Protein 6VW4 (pdb70)

Organism: Catenulispora acidiphila (strain DSM 44928 / JCM 14897 / NBRC 102108 / NRRL B-24433 / ID139908) (NCBI:txid479433)

InterPro domains:
  IPR032710 NTF2-like domain superfamily [SSF54427] (2-146)
  IPR037401 SnoaL-like domain [PF13577] (8-131)

Structure (mmCIF, N/CA/C/O backbone):
data_6VW4
#
_entry.id   6VW4
#
_cell.length_a   161.240
_cell.length_b   161.240
_cell.length_c   161.240
_cell.angle_alpha   90.000
_cell.angle_beta   90.000
_cell.angle_gamma   90.000
#
_symmetry.space_group_name_H-M   'I 2 3'
#
loop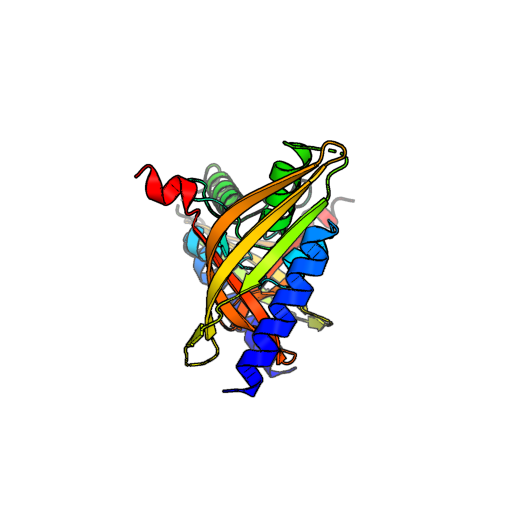_
_entity.id
_entity.type
_entity.pdbx_description
1 polymer 'Aromatic-ring-hydroxylating dioxygenase beta subunit'
2 non-polymer '[(3S)-9-hydroxy-1-methyl-10-oxo-4,10-dihydro-3H-benzo[g]isochromen-3-yl]acetic acid'
3 water water
#
loop_
_atom_site.group_PDB
_atom_site.id
_atom_site.type_symbol
_atom_site.label_atom_id
_atom_site.label_alt_id
_atom_site.label_comp_id
_atom_site.label_asym_id
_atom_site.label_entity_id
_atom_site.label_seq_id
_atom_site.pdbx_PDB_ins_code
_atom_site.Cartn_x
_atom_site.Cartn_y
_atom_site.Cartn_z
_atom_site.occupancy
_atom_site.B_iso_or_equiv
_atom_site.auth_seq_id
_atom_site.auth_comp_id
_atom_site.auth_asym_id
_atom_site.auth_atom_id
_atom_site.pdbx_PDB_model_num
ATOM 1 N N . GLN A 1 7 ? -11.346 12.324 -20.803 1.00 51.44 7 GLN A N 1
ATOM 2 C CA . GLN A 1 7 ? -11.906 13.012 -21.989 1.00 61.63 7 GLN A CA 1
ATOM 3 C C . GLN A 1 7 ? -13.101 13.938 -21.656 1.00 49.58 7 GLN A C 1
ATOM 4 O O . GLN A 1 7 ? -13.297 14.988 -22.271 1.00 43.10 7 GLN A O 1
ATOM 17 N N . ALA A 1 8 ? -13.872 13.558 -20.645 1.00 37.85 8 ALA A N 1
ATOM 18 C CA . ALA A 1 8 ? -14.885 14.452 -20.119 1.00 40.92 8 ALA A CA 1
ATOM 19 C C . ALA A 1 8 ? -14.291 15.760 -19.631 1.00 45.87 8 ALA A C 1
ATOM 20 O O . ALA A 1 8 ? -14.917 16.821 -19.763 1.00 40.17 8 ALA A O 1
ATOM 27 N N . ALA A 1 9 ? -13.122 15.705 -18.991 1.00 38.07 9 ALA A N 1
ATOM 28 C CA . ALA A 1 9 ? -12.600 16.925 -18.386 1.00 42.39 9 ALA A CA 1
ATOM 29 C C . ALA A 1 9 ? -12.101 17.874 -19.461 1.00 34.25 9 ALA A C 1
ATOM 30 O O . ALA A 1 9 ? -12.227 19.094 -19.328 1.00 32.28 9 ALA A O 1
ATOM 37 N N . LEU A 1 10 ? -11.532 17.326 -20.537 1.00 29.34 10 LEU A N 1
ATOM 38 C CA . LEU A 1 10 ? -11.142 18.160 -21.663 1.00 41.00 10 LEU A CA 1
ATOM 39 C C . LEU A 1 10 ? -12.359 18.800 -22.326 1.00 32.37 10 LEU A C 1
ATOM 40 O O . LEU A 1 10 ? -12.280 19.927 -22.820 1.00 33.26 10 LEU A O 1
ATOM 56 N N . TYR A 1 11 ? -13.486 18.093 -22.355 1.00 30.82 11 TYR A N 1
ATOM 57 C CA . TYR A 1 11 ? -14.682 18.631 -22.999 1.00 32.77 11 TYR A CA 1
ATOM 58 C C . TYR A 1 11 ? -15.131 19.905 -22.291 1.00 30.56 11 TYR A C 1
ATOM 59 O O . TYR A 1 11 ? -15.327 20.956 -22.917 1.00 30.39 11 TYR A O 1
ATOM 77 N N . ALA A 1 12 ? -15.223 19.848 -20.970 1.00 28.68 12 ALA A N 1
ATOM 78 C CA . ALA A 1 12 ? -15.527 21.047 -20.185 1.00 33.42 12 ALA A CA 1
ATOM 79 C C . ALA A 1 12 ? -14.451 22.127 -20.324 1.00 32.50 12 ALA A C 1
ATOM 80 O O . ALA A 1 12 ? -14.760 23.330 -20.341 1.00 30.93 12 ALA A O 1
ATOM 87 N N . GLU A 1 13 ? -13.184 21.731 -20.373 1.00 30.56 13 GLU A N 1
ATOM 88 C CA . GLU A 1 13 ? -12.122 22.722 -20.531 1.00 30.21 13 GLU A CA 1
ATOM 89 C C . GLU A 1 13 ? -12.235 23.457 -21.872 1.00 27.35 13 GLU A C 1
ATOM 90 O O . GLU A 1 13 ? -12.008 24.669 -21.942 1.00 26.75 13 GLU A O 1
ATOM 102 N N . VAL A 1 14 ? -12.578 22.746 -22.956 1.00 30.06 14 VAL A N 1
ATOM 103 C CA . VAL A 1 14 ? -12.760 23.428 -24.249 1.00 32.48 14 VAL A CA 1
ATOM 104 C C . VAL A 1 14 ? -13.936 24.412 -24.187 1.00 31.93 14 VAL A C 1
ATOM 105 O O . VAL A 1 14 ? -13.832 25.563 -24.647 1.00 28.55 14 VAL A O 1
ATOM 118 N N . GLN A 1 15 ? -15.054 23.993 -23.589 1.00 26.13 15 GLN A N 1
ATOM 119 C CA . GLN A 1 15 ? -16.196 24.898 -23.467 1.00 29.75 15 GLN A CA 1
ATOM 120 C C . GLN A 1 15 ? -15.833 26.144 -22.663 1.00 29.45 15 GLN A C 1
ATOM 121 O O . GLN A 1 15 ? -16.227 27.261 -23.025 1.00 28.04 15 GLN A O 1
ATOM 135 N N . GLN A 1 16 ? -15.075 25.969 -21.565 1.00 29.90 16 GLN A N 1
ATOM 136 C CA . GLN A 1 16 ? -14.676 27.107 -20.741 1.00 27.19 16 GLN A CA 1
ATOM 137 C C . GLN A 1 16 ? -13.795 28.059 -21.532 1.00 30.94 16 GLN A C 1
ATOM 138 O O . GLN A 1 16 ? -13.942 29.292 -21.440 1.00 27.21 16 GLN A O 1
ATOM 152 N N . HIS A 1 17 ? -12.834 27.497 -22.266 1.00 26.72 17 HIS A N 1
ATOM 153 C CA . HIS A 1 17 ? -11.930 28.295 -23.086 1.00 28.52 17 HIS A CA 1
ATOM 154 C C . HIS A 1 17 ? -12.706 29.016 -24.181 1.00 28.97 17 HIS A C 1
ATOM 155 O O . HIS A 1 17 ? -12.509 30.205 -24.414 1.00 30.30 17 HIS A O 1
ATOM 169 N N . GLN A 1 18 ? -13.616 28.317 -24.867 1.00 24.58 18 GLN A N 1
ATOM 170 C CA . GLN A 1 18 ? -14.379 29.010 -25.914 1.00 30.49 18 GLN A CA 1
ATOM 171 C C . GLN A 1 18 ? -15.231 30.125 -25.331 1.00 28.23 18 GLN A C 1
ATOM 172 O O . GLN A 1 18 ? -15.313 31.216 -25.904 1.00 27.14 18 GLN A O 1
ATOM 186 N N . ALA A 1 19 ? -15.825 29.888 -24.157 1.00 28.51 19 ALA A N 1
ATOM 187 C CA . ALA A 1 19 ? -16.649 30.907 -23.523 1.00 28.06 19 ALA A CA 1
ATOM 188 C C . ALA A 1 19 ? -15.839 32.157 -23.215 1.00 32.49 19 ALA A C 1
ATOM 189 O O . ALA A 1 19 ? -16.248 33.278 -23.551 1.00 35.26 19 ALA A O 1
ATOM 196 N N . ARG A 1 20 ? -14.659 31.985 -22.599 1.00 32.06 20 ARG A N 1
ATOM 197 C CA . ARG A 1 20 ? -13.818 33.147 -22.278 1.00 34.95 20 ARG A CA 1
ATOM 198 C C . ARG A 1 20 ? -13.386 33.883 -23.547 1.00 33.49 20 ARG A C 1
ATOM 199 O O . ARG A 1 20 ? -13.495 35.107 -23.623 1.00 39.73 20 ARG A O 1
ATOM 220 N N . GLN A 1 21 ? -12.899 33.153 -24.554 1.00 30.42 21 GLN A N 1
ATOM 221 C CA . GLN A 1 21 ? -12.605 33.754 -25.846 1.00 33.95 21 GLN A CA 1
ATOM 222 C C . GLN A 1 21 ? -13.727 34.671 -26.308 1.00 38.50 21 GLN A C 1
ATOM 223 O O . GLN A 1 21 ? -13.492 35.815 -26.702 1.00 33.19 21 GLN A O 1
ATOM 237 N N . MET A 1 22 ? -14.957 34.135 -26.368 1.00 33.00 22 MET A N 1
ATOM 238 C CA . MET A 1 22 ? -16.043 34.901 -26.969 1.00 35.46 22 MET A CA 1
ATOM 239 C C . MET A 1 22 ? -16.526 36.023 -26.064 1.00 34.01 22 MET A C 1
ATOM 240 O O . MET A 1 22 ? -17.045 37.023 -26.564 1.00 40.31 22 MET A O 1
ATOM 254 N N . HIS A 1 23 ? -16.389 35.883 -24.744 1.00 33.63 23 HIS A N 1
ATOM 255 C CA . HIS A 1 23 ? -16.722 37.016 -23.876 1.00 41.74 23 HIS A CA 1
ATOM 256 C C . HIS A 1 23 ? -15.838 38.214 -24.212 1.00 37.86 23 HIS A C 1
ATOM 257 O O . HIS A 1 23 ? -16.312 39.355 -24.297 1.00 40.28 23 HIS A O 1
ATOM 271 N N . ALA A 1 24 ? -14.565 37.953 -24.476 1.00 33.84 24 ALA A N 1
ATOM 272 C CA . ALA A 1 24 ? -13.638 39.014 -24.826 1.00 47.81 24 ALA A CA 1
ATOM 273 C C . ALA A 1 24 ? -13.952 39.573 -26.210 1.00 43.88 24 ALA A C 1
ATOM 274 O O . ALA A 1 24 ? -13.991 40.789 -26.396 1.00 44.14 24 ALA A O 1
ATOM 281 N N . LEU A 1 25 ? -14.192 38.706 -27.194 1.00 43.08 25 LEU A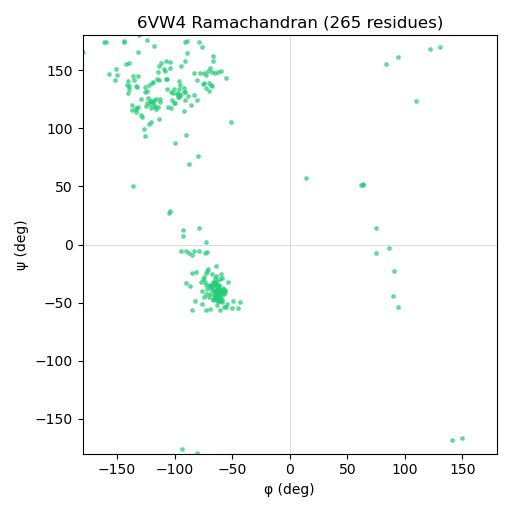 N 1
ATOM 282 C CA . LEU A 1 25 ? -14.508 39.189 -28.537 1.00 41.57 25 LEU A CA 1
ATOM 283 C C . LEU A 1 25 ? -15.755 40.078 -28.526 1.00 45.61 25 LEU A C 1
ATOM 284 O O . LEU A 1 25 ? -15.749 41.200 -29.065 1.00 37.86 25 LEU A O 1
ATOM 300 N N . ASP A 1 26 ? -16.836 39.594 -27.897 1.00 39.95 26 ASP A N 1
ATOM 301 C CA . ASP A 1 26 ? -18.118 40.288 -27.975 1.00 34.22 26 ASP A CA 1
ATOM 302 C C . ASP A 1 26 ? -18.109 41.594 -27.190 1.00 42.72 26 ASP A C 1
ATOM 303 O O . ASP A 1 26 ? -18.952 42.452 -27.449 1.00 42.85 26 ASP A O 1
ATOM 312 N N . GLU A 1 27 ? -17.202 41.759 -26.224 1.00 43.92 27 GLU A N 1
ATOM 313 C CA . GLU A 1 27 ? -17.049 43.039 -25.549 1.00 56.28 27 GLU A CA 1
ATOM 314 C C . GLU A 1 27 ? -15.990 43.916 -26.212 1.00 47.92 27 GLU A C 1
ATOM 315 O O . GLU A 1 27 ? -15.617 44.939 -25.652 1.00 53.62 27 GLU A O 1
ATOM 327 N N . GLY A 1 28 ? -15.536 43.556 -27.406 1.00 43.05 28 GLY A N 1
ATOM 328 C CA . GLY A 1 28 ? -14.590 44.356 -28.155 1.00 48.81 28 GLY A CA 1
ATOM 329 C C . GLY A 1 28 ? -13.154 44.324 -27.677 1.00 52.52 28 GLY A C 1
ATOM 330 O O . GLY A 1 28 ? -12.363 45.175 -28.090 1.00 53.27 28 GLY A O 1
ATOM 334 N N . LYS A 1 29 ? -12.794 43.374 -26.821 1.00 53.04 29 LYS A N 1
ATOM 335 C CA . LYS A 1 29 ? -11.432 43.230 -26.328 1.00 47.54 29 LYS A CA 1
ATOM 336 C C . LYS A 1 29 ? -10.650 42.347 -27.301 1.00 50.08 29 LYS A C 1
ATOM 337 O O . LYS A 1 29 ? -10.283 41.202 -27.018 1.00 46.38 29 LYS A O 1
ATOM 356 N N . PHE A 1 30 ? -10.403 42.915 -28.483 1.00 47.13 30 PHE A N 1
ATOM 357 C CA . PHE A 1 30 ? -9.827 42.134 -29.570 1.00 47.89 30 PHE A CA 1
ATOM 358 C C . PHE A 1 30 ? -8.420 41.620 -29.259 1.00 54.44 30 PHE A C 1
ATOM 359 O O . PHE A 1 30 ? -7.998 40.595 -29.822 1.00 47.33 30 PHE A O 1
ATOM 376 N N . GLU A 1 31 ? -7.664 42.309 -28.401 1.00 53.18 31 GLU A N 1
ATOM 377 C CA . GLU A 1 31 ? -6.312 41.836 -28.095 1.00 59.53 31 GLU A CA 1
ATOM 378 C C . GLU A 1 31 ? -6.366 40.627 -27.177 1.00 44.57 31 GLU A C 1
ATOM 379 O O . GLU A 1 31 ? -5.680 39.624 -27.411 1.00 48.17 31 GLU A O 1
ATOM 391 N N . GLU A 1 32 ? -7.205 40.701 -26.140 1.00 44.57 32 GLU A N 1
ATOM 392 C CA . GLU A 1 32 ? -7.404 39.551 -25.261 1.00 49.48 32 GLU A CA 1
ATOM 393 C C . GLU A 1 32 ? -7.845 38.338 -26.062 1.00 44.88 32 GLU A C 1
ATOM 394 O O . GLU A 1 32 ? -7.431 37.211 -25.782 1.00 45.95 32 GLU A O 1
ATOM 406 N N . TYR A 1 33 ? -8.709 38.559 -27.062 1.00 35.44 33 TYR A N 1
ATOM 407 C CA . TYR A 1 33 ? -9.177 37.457 -27.882 1.00 38.45 33 TYR A CA 1
ATOM 408 C C . TYR A 1 33 ? -8.027 36.869 -28.661 1.00 40.99 33 TYR A C 1
ATOM 409 O O . TYR A 1 33 ? -7.889 35.644 -28.732 1.00 39.49 33 TYR A O 1
ATOM 427 N N . ALA A 1 34 ? -7.190 37.723 -29.257 1.00 45.46 34 ALA A N 1
ATOM 428 C CA . ALA A 1 34 ? -6.067 37.204 -30.038 1.00 46.89 34 ALA A CA 1
ATOM 429 C C . ALA A 1 34 ? -5.070 36.465 -29.155 1.00 35.53 34 ALA A C 1
ATOM 430 O O . ALA A 1 34 ? -4.422 35.531 -29.618 1.00 34.95 34 ALA A O 1
ATOM 437 N N . ASP A 1 35 ? -4.958 36.841 -27.886 1.00 37.20 35 ASP A N 1
ATOM 438 C CA . ASP A 1 35 ? -4.066 36.134 -26.974 1.00 41.88 35 ASP A CA 1
ATOM 439 C C . ASP A 1 35 ? -4.566 34.755 -26.573 1.00 51.34 35 ASP A C 1
ATOM 440 O O . ASP A 1 35 ? -3.863 34.061 -25.825 1.00 50.12 35 ASP A O 1
ATOM 449 N N . THR A 1 36 ? -5.782 34.362 -26.958 1.00 44.87 36 THR A N 1
ATOM 450 C CA . THR A 1 36 ? -6.195 32.980 -26.714 1.00 46.45 36 THR A CA 1
ATOM 451 C C . THR A 1 36 ? -5.841 32.086 -27.880 1.00 34.20 36 THR A C 1
ATOM 452 O O . THR A 1 36 ? -6.076 30.866 -27.824 1.00 34.11 36 THR A O 1
ATOM 463 N N . PHE A 1 37 ? -5.340 32.674 -28.954 1.00 31.84 37 PHE A N 1
ATOM 464 C CA . PHE A 1 37 ? -4.781 31.913 -30.061 1.00 36.83 37 PHE A CA 1
ATOM 465 C C . PHE A 1 37 ? -3.279 31.691 -29.843 1.00 37.60 37 PHE A C 1
ATOM 466 O O . PHE A 1 37 ? -2.631 32.417 -29.103 1.00 38.79 37 PHE A O 1
ATOM 483 N N . THR A 1 38 ? -2.729 30.672 -30.495 1.00 33.55 38 THR A N 1
ATOM 484 C CA . THR A 1 38 ? -1.286 30.533 -30.492 1.00 39.26 38 THR A CA 1
ATOM 485 C C . THR A 1 38 ? -0.655 31.697 -31.256 1.00 48.98 38 THR A C 1
ATOM 486 O O . THR A 1 38 ? -1.338 32.384 -32.015 1.00 39.83 38 THR A O 1
ATOM 497 N N . PRO A 1 39 ? 0.654 31.946 -31.065 1.00 57.83 39 PRO A N 1
ATOM 498 C CA . PRO A 1 39 ? 1.293 33.093 -31.771 1.00 44.65 39 PRO A CA 1
ATOM 499 C C . PRO A 1 39 ? 1.197 33.006 -33.283 1.00 43.39 39 PRO A C 1
ATOM 500 O O . PRO A 1 39 ? 1.140 34.054 -33.947 1.00 46.27 39 PRO A O 1
ATOM 511 N N . ASP A 1 40 ? 1.142 31.783 -33.833 1.00 39.34 40 ASP A N 1
ATOM 512 C CA . ASP A 1 40 ? 0.959 31.522 -35.254 1.00 39.92 40 ASP A CA 1
ATOM 513 C C . ASP A 1 40 ? -0.469 31.066 -35.588 1.00 39.06 40 ASP A C 1
ATOM 514 O O . ASP A 1 40 ? -0.685 30.343 -36.568 1.00 36.96 40 ASP A O 1
ATOM 523 N N . GLY A 1 41 ? -1.451 31.499 -34.796 1.00 45.36 41 GLY A N 1
ATOM 524 C CA . GLY A 1 41 ? -2.808 30.974 -34.931 1.00 46.32 41 GLY A CA 1
ATOM 525 C C . GLY A 1 41 ? -3.500 31.434 -36.209 1.00 45.08 41 GLY A C 1
ATOM 526 O O . GLY A 1 41 ? -3.369 32.583 -36.645 1.00 38.13 41 GLY A O 1
ATOM 530 N N . VAL A 1 42 ? -4.213 30.500 -36.831 1.00 42.81 42 VAL A N 1
ATOM 531 C CA . VAL A 1 42 ? -4.983 30.747 -38.046 1.00 45.53 42 VAL A CA 1
ATOM 532 C C . VAL A 1 42 ? -6.453 31.016 -37.699 1.00 43.01 42 VAL A C 1
ATOM 533 O O . VAL A 1 42 ? -7.106 30.179 -37.077 1.00 41.84 42 VAL A O 1
ATOM 546 N N . PHE A 1 43 ? -6.993 32.127 -38.192 1.00 43.02 43 PHE A N 1
ATOM 547 C CA . PHE A 1 43 ? -8.388 32.532 -38.019 1.00 38.41 43 PHE A CA 1
ATOM 548 C C . PHE A 1 43 ? -9.010 32.816 -39.382 1.00 48.49 43 PHE A C 1
ATOM 549 O O . PHE A 1 43 ? -8.813 33.898 -39.934 1.00 44.59 43 PHE A O 1
ATOM 566 N N . ARG A 1 44 ? -9.762 31.860 -39.918 1.00 48.64 44 ARG A N 1
ATOM 567 C CA . ARG A 1 44 ? -10.507 32.033 -41.168 1.00 51.15 44 ARG A CA 1
ATOM 568 C C . ARG A 1 44 ? -11.959 32.331 -40.786 1.00 44.27 44 ARG A C 1
ATOM 569 O O . ARG A 1 44 ? -12.788 31.417 -40.699 1.00 42.45 44 ARG A O 1
ATOM 590 N N . HIS A 1 45 ? -12.285 33.626 -40.561 1.00 50.26 45 HIS A N 1
ATOM 591 C CA . HIS A 1 45 ? -13.612 33.984 -40.053 1.00 61.83 45 HIS A CA 1
ATOM 592 C C . HIS A 1 45 ? -14.688 34.029 -41.145 1.00 65.64 45 HIS A C 1
ATOM 593 O O . HIS A 1 45 ? -15.881 33.915 -40.828 1.00 59.19 45 HIS A O 1
ATOM 607 N N . THR A 1 46 ? -14.313 34.231 -42.413 1.00 67.81 46 THR A N 1
ATOM 608 C CA . THR A 1 46 ? -15.315 34.310 -43.467 1.00 73.45 46 THR A CA 1
ATOM 609 C C . THR A 1 46 ? -14.848 33.602 -44.731 1.00 62.78 46 THR A C 1
ATOM 610 O O . THR A 1 46 ? -13.727 33.857 -45.211 1.00 59.01 46 THR A O 1
ATOM 621 N N . PRO A 1 47 ? -15.680 32.735 -45.304 1.00 69.35 47 PRO A N 1
ATOM 622 C CA . PRO A 1 47 ? -15.274 32.020 -46.520 1.00 74.04 47 PRO A CA 1
ATOM 623 C C . PRO A 1 47 ? -15.023 32.991 -47.666 1.00 80.82 47 PRO A C 1
ATOM 624 O O . PRO A 1 47 ? -15.636 34.060 -47.754 1.00 70.12 47 PRO A O 1
ATOM 635 N N . GLY A 1 48 ? -14.098 32.611 -48.530 1.00 85.29 48 GLY A N 1
ATOM 636 C CA . GLY A 1 48 ? -13.614 33.482 -49.604 1.00 85.67 48 GLY A CA 1
ATOM 637 C C . GLY A 1 48 ? -12.432 34.355 -49.229 1.00 89.26 48 GLY A C 1
ATOM 638 O O . GLY A 1 48 ? -11.478 34.466 -49.995 1.00 99.76 48 GLY A O 1
ATOM 642 N N . ARG A 1 49 ? -12.478 34.974 -48.052 1.00 77.35 49 ARG A N 1
ATOM 643 C CA . ARG A 1 49 ? -11.375 35.793 -47.571 1.00 74.88 49 ARG A CA 1
ATOM 644 C C . ARG A 1 49 ? -10.242 34.956 -46.969 1.00 79.76 49 ARG A C 1
ATOM 645 O O . ARG A 1 49 ? -10.462 33.944 -46.278 1.00 81.58 49 ARG A O 1
ATOM 666 N N . ASP A 1 50 ? -9.013 35.387 -47.242 1.00 81.21 50 ASP A N 1
ATOM 667 C CA . ASP A 1 50 ? -7.853 34.670 -46.735 1.00 72.83 50 ASP A CA 1
ATOM 668 C C . ASP A 1 50 ? -7.802 34.812 -45.222 1.00 60.48 50 ASP A C 1
ATOM 669 O O . ASP A 1 50 ? -8.209 35.848 -44.674 1.00 59.12 50 ASP A O 1
ATOM 678 N N . PRO A 1 51 ? -7.288 33.805 -44.527 1.00 55.35 51 PRO A N 1
ATOM 679 C CA . PRO A 1 51 ? -7.278 33.865 -43.064 1.00 54.33 51 PRO A CA 1
ATOM 680 C C . PRO A 1 51 ? -6.258 34.852 -42.535 1.00 48.65 51 PRO A C 1
ATOM 681 O O . PRO A 1 51 ? -5.207 35.053 -43.140 1.00 58.07 51 PRO A O 1
ATOM 692 N N . ALA A 1 52 ? -6.605 35.488 -41.409 1.00 43.94 52 ALA A N 1
ATOM 693 C CA . ALA A 1 52 ? -5.647 36.215 -40.590 1.00 44.80 52 ALA A CA 1
ATOM 694 C C . ALA A 1 52 ? -4.744 35.234 -39.836 1.00 60.22 52 ALA A C 1
ATOM 695 O O . ALA A 1 52 ? -5.213 34.252 -39.250 1.00 50.78 52 ALA A O 1
ATOM 702 N N . ILE A 1 53 ? -3.443 35.504 -39.833 1.00 51.49 53 ILE A N 1
ATOM 703 C CA . ILE A 1 53 ? -2.471 34.559 -39.289 1.00 51.44 53 ILE A CA 1
ATOM 704 C C . ILE A 1 53 ? -1.561 35.276 -38.314 1.00 52.31 53 ILE A C 1
ATOM 705 O O . ILE A 1 53 ? -0.948 36.294 -38.649 1.00 50.54 53 ILE A O 1
ATOM 721 N N . GLY A 1 54 ? -1.482 34.755 -37.109 1.00 46.76 54 GLY A N 1
ATOM 722 C CA . GLY A 1 54 ? -0.818 35.464 -36.052 1.00 39.09 54 GLY A CA 1
ATOM 723 C C . GLY A 1 54 ? -1.727 36.465 -35.386 1.00 42.15 54 GLY A C 1
ATOM 724 O O . GLY A 1 54 ? -2.686 36.967 -35.970 1.00 45.64 54 GLY A O 1
ATOM 728 N N . ARG A 1 55 ? -1.379 36.761 -34.129 1.00 42.55 55 ARG A N 1
ATOM 729 C CA . ARG A 1 55 ? -2.198 37.625 -33.292 1.00 49.34 55 ARG A CA 1
ATOM 730 C C . ARG A 1 55 ? -2.363 39.019 -33.878 1.00 58.01 55 ARG A C 1
ATOM 731 O O . ARG A 1 55 ? -3.455 39.599 -33.799 1.00 63.03 55 ARG A O 1
ATOM 752 N N . GLU A 1 56 ? -1.299 39.588 -34.446 1.00 62.23 56 GLU A N 1
ATOM 753 C CA . GLU A 1 56 ? -1.410 40.953 -34.958 1.00 51.54 56 GLU A CA 1
ATOM 754 C C . GLU A 1 56 ? -2.379 41.007 -36.137 1.00 51.91 56 GLU A C 1
ATOM 755 O O . GLU A 1 56 ? -3.170 41.954 -36.267 1.00 50.47 56 GLU A O 1
ATOM 759 N N . ALA A 1 57 ? -2.329 40.002 -37.014 1.00 47.30 57 ALA A N 1
ATOM 760 C CA . ALA A 1 57 ? -3.229 39.983 -38.157 1.00 45.49 57 ALA A CA 1
ATOM 761 C C . ALA A 1 57 ? -4.672 39.767 -37.699 1.00 66.39 57 ALA A C 1
ATOM 762 O O . ALA A 1 57 ? -5.608 40.346 -38.268 1.00 63.29 57 ALA A O 1
ATOM 769 N N . ILE A 1 58 ? -4.858 38.965 -36.647 1.00 54.37 58 ILE A N 1
ATOM 770 C CA . ILE A 1 58 ? -6.179 38.755 -36.072 1.00 50.59 58 ILE A CA 1
ATOM 771 C C . ILE A 1 58 ? -6.720 40.059 -35.524 1.00 48.28 58 ILE A C 1
ATOM 772 O O . ILE A 1 58 ? -7.854 40.450 -35.819 1.00 50.29 58 ILE A O 1
ATOM 788 N N . VAL A 1 59 ? -5.938 40.738 -34.688 1.00 51.09 59 VAL A N 1
ATOM 789 C CA . VAL A 1 59 ? -6.447 41.987 -34.129 1.00 57.95 59 VAL A CA 1
ATOM 790 C C . VAL A 1 59 ? -6.738 43.016 -35.218 1.00 62.89 59 VAL A C 1
ATOM 791 O O . VAL A 1 59 ? -7.690 43.808 -35.088 1.00 59.50 59 VAL A O 1
ATOM 804 N N . ARG A 1 60 ? -5.927 43.044 -36.280 1.00 70.02 60 ARG A N 1
ATOM 805 C CA . ARG A 1 60 ? -6.171 43.988 -37.359 1.00 68.44 60 ARG A CA 1
ATOM 806 C C . ARG A 1 60 ? -7.430 43.623 -38.121 1.00 65.62 60 ARG A C 1
ATOM 807 O O . ARG A 1 60 ? -8.230 44.506 -38.464 1.00 65.97 60 ARG A O 1
ATOM 828 N N . GLU A 1 61 ? -7.629 42.334 -38.408 1.00 58.74 61 GLU A N 1
ATOM 829 C CA . GLU A 1 61 ? -8.814 41.973 -39.176 1.00 61.10 61 GLU A CA 1
ATOM 830 C C . GLU A 1 61 ? -10.104 42.198 -38.396 1.00 61.89 61 GLU A C 1
ATOM 831 O O . GLU A 1 61 ? -11.143 42.396 -39.016 1.00 68.42 61 GLU A O 1
ATOM 843 N N . LEU A 1 62 ? -10.073 42.167 -37.060 1.00 59.90 62 LEU A N 1
ATOM 844 C CA . LEU A 1 62 ? -11.274 42.472 -36.288 1.00 65.47 62 LEU A CA 1
ATOM 845 C C . LEU A 1 62 ? -11.541 43.970 -36.229 1.00 71.70 62 LEU A C 1
ATOM 846 O O . LEU A 1 62 ? -12.704 44.390 -36.162 1.00 67.93 62 LEU A O 1
ATOM 862 N N . ASN A 1 63 ? -10.484 44.786 -36.236 1.00 71.67 63 ASN A N 1
ATOM 863 C CA . ASN A 1 63 ? -10.668 46.234 -36.310 1.00 71.01 63 ASN A CA 1
ATOM 864 C C . ASN A 1 63 ? -11.207 46.654 -37.682 1.00 77.54 63 ASN A C 1
ATOM 865 O O . ASN A 1 63 ? -12.050 47.553 -37.769 1.00 83.76 63 ASN A O 1
ATOM 876 N N . GLU A 1 64 ? -10.768 45.991 -38.755 1.00 71.98 64 GLU A N 1
ATOM 877 C CA . GLU A 1 64 ? -11.345 46.231 -40.077 1.00 78.40 64 GLU A CA 1
ATOM 878 C C . GLU A 1 64 ? -12.835 45.908 -40.101 1.00 80.79 64 GLU A C 1
ATOM 879 O O . GLU A 1 64 ? -13.658 46.742 -40.497 1.00 87.66 64 GLU A O 1
ATOM 891 N N . PHE A 1 65 ? -13.183 44.669 -39.726 1.00 80.55 65 PHE A N 1
ATOM 892 C CA . PHE A 1 65 ? -14.560 44.178 -39.771 1.00 76.46 65 PHE A CA 1
ATOM 893 C C . PHE A 1 65 ? -15.492 45.059 -38.950 1.00 84.82 65 PHE A C 1
ATOM 894 O O . PHE A 1 65 ? -16.616 45.350 -39.377 1.00 86.36 65 PHE A O 1
ATOM 911 N N . HIS A 1 66 ? -15.033 45.517 -37.779 1.00 79.56 66 HIS A N 1
ATOM 912 C CA . HIS A 1 66 ? -15.907 46.254 -36.868 1.00 88.62 66 HIS A CA 1
ATOM 913 C C . HIS A 1 66 ? -15.990 47.766 -37.129 1.00 93.61 66 HIS A C 1
ATOM 914 O O . HIS A 1 66 ? -17.050 48.354 -36.895 1.00 96.28 66 HIS A O 1
ATOM 928 N N . GLU A 1 67 ? -14.904 48.441 -37.542 1.00 102.38 67 GLU A N 1
ATOM 929 C CA . GLU A 1 67 ? -15.027 49.811 -38.091 1.00 112.17 67 GLU A CA 1
ATOM 930 C C . GLU A 1 67 ? -15.836 49.844 -39.372 1.00 112.88 67 GLU A C 1
ATOM 931 O O . GLU A 1 67 ? -16.554 50.833 -39.633 1.00 116.58 67 GLU A O 1
ATOM 935 N N . ARG A 1 68 ? -15.758 48.750 -40.140 1.00 106.75 68 ARG A N 1
ATOM 936 C CA . ARG A 1 68 ? -16.498 48.630 -41.394 1.00 118.55 68 ARG A CA 1
ATOM 937 C C . ARG A 1 68 ? -18.004 48.728 -41.161 1.00 118.06 68 ARG A C 1
ATOM 938 O O . ARG A 1 68 ? -18.736 49.226 -42.031 1.00 133.54 68 ARG A O 1
ATOM 942 N N . TYR A 1 69 ? -18.480 48.307 -39.989 1.00 102.33 69 TYR A N 1
ATOM 943 C CA . TYR A 1 69 ? -19.920 48.264 -39.701 1.00 103.17 69 TYR A CA 1
ATOM 944 C C . TYR A 1 69 ? -20.231 48.806 -38.291 1.00 103.72 69 TYR A C 1
ATOM 945 O O . TYR A 1 69 ? -20.938 48.185 -37.486 1.00 97.07 69 TYR A O 1
ATOM 963 N N . ALA A 1 70 ? -19.701 49.985 -37.977 1.00 114.03 70 ALA A N 1
ATOM 964 C CA . ALA A 1 70 ? -19.879 50.569 -36.651 1.00 109.83 70 ALA A CA 1
ATOM 965 C C . ALA A 1 70 ? -19.182 51.920 -36.536 1.00 99.61 70 ALA A C 1
ATOM 966 O O . ALA A 1 70 ? -19.757 52.952 -36.864 1.00 88.31 70 ALA A O 1
ATOM 973 N N . PRO A 1 73 ? -22.634 51.476 -32.173 1.00 92.91 73 PRO A N 1
ATOM 974 C CA . PRO A 1 73 ? -23.764 51.323 -31.244 1.00 92.95 73 PRO A CA 1
ATOM 975 C C . PRO A 1 73 ? -24.448 49.945 -31.375 1.00 90.73 73 PRO A C 1
ATOM 976 O O . PRO A 1 73 ? -25.675 49.836 -31.498 1.00 78.73 73 PRO A O 1
ATOM 987 N N . VAL A 1 74 ? -23.630 48.896 -31.309 1.00 74.39 74 VAL A N 1
ATOM 988 C CA . VAL A 1 74 ? -24.044 47.535 -31.623 1.00 62.56 74 VAL A CA 1
ATOM 989 C C . VAL A 1 74 ? -23.495 46.566 -30.581 1.00 48.57 74 VAL A C 1
ATOM 990 O O . VAL A 1 74 ? -22.388 46.751 -30.071 1.00 49.18 74 VAL A O 1
ATOM 1003 N N . GLN A 1 75 ? -24.271 45.521 -30.264 1.00 53.89 75 GLN A N 1
ATOM 1004 C CA . GLN A 1 75 ? -23.819 44.460 -29.357 1.00 40.75 75 GLN A CA 1
ATOM 1005 C C . GLN A 1 75 ? -24.019 43.102 -30.011 1.00 30.47 75 GLN A C 1
ATOM 1006 O O . GLN A 1 75 ? -25.150 42.639 -30.162 1.00 39.17 75 GLN A O 1
ATOM 1020 N N . ARG A 1 76 ? -22.932 42.466 -30.372 1.00 32.75 76 ARG A N 1
ATOM 1021 C CA . ARG A 1 76 ? -22.969 41.122 -30.912 1.00 35.09 76 ARG A CA 1
ATOM 1022 C C . ARG A 1 76 ? -22.748 40.086 -29.809 1.00 38.66 76 ARG A C 1
ATOM 1023 O O . ARG A 1 76 ? -22.117 40.362 -28.787 1.00 33.50 76 ARG A O 1
ATOM 1044 N N . ARG A 1 77 ? -23.287 38.886 -30.039 1.00 33.69 77 ARG A N 1
ATOM 1045 C CA . ARG A 1 77 ? -23.163 37.729 -29.166 1.00 35.62 77 ARG A CA 1
ATOM 1046 C C . ARG A 1 77 ? -22.961 36.510 -30.046 1.00 34.87 77 ARG A C 1
ATOM 1047 O O . ARG A 1 77 ? -23.633 36.376 -31.066 1.00 34.75 77 ARG A O 1
ATOM 1068 N N . HIS A 1 78 ? -22.039 35.636 -29.666 1.00 29.39 78 HIS A N 1
ATOM 1069 C CA . HIS A 1 78 ? -21.802 34.380 -30.358 1.00 29.55 78 HIS A CA 1
ATOM 1070 C C . HIS A 1 78 ? -22.181 33.257 -29.420 1.00 32.36 78 HIS A C 1
ATOM 1071 O O . HIS A 1 78 ? -21.540 33.090 -28.373 1.00 34.17 78 HIS A O 1
ATOM 1085 N N . MET A 1 79 ? -23.166 32.459 -29.814 1.00 31.43 79 MET A N 1
ATOM 1086 C CA . MET A 1 79 ? -23.623 31.327 -29.020 1.00 37.02 79 MET A CA 1
ATOM 1087 C C . MET A 1 79 ? -23.148 30.027 -29.623 1.00 34.34 79 MET A C 1
ATOM 1088 O O . MET A 1 79 ? -23.597 29.644 -30.715 1.00 28.50 79 MET A O 1
ATOM 1102 N N . PHE A 1 80 ? -22.345 29.311 -28.858 1.00 25.42 80 PHE A N 1
ATOM 1103 C CA . PHE A 1 80 ? -21.798 28.057 -29.312 1.00 32.13 80 PHE A CA 1
ATOM 1104 C C . PHE A 1 80 ? -22.674 26.926 -28.799 1.00 27.73 80 PHE A C 1
ATOM 1105 O O . PHE A 1 80 ? -23.076 26.938 -27.637 1.00 30.10 80 PHE A O 1
ATOM 1122 N N . THR A 1 81 ? -22.954 25.932 -29.657 1.00 23.33 81 THR A N 1
ATOM 1123 C CA . THR A 1 81 ? -23.568 24.686 -29.176 1.00 25.17 81 THR A CA 1
ATOM 1124 C C . THR A 1 81 ? -23.013 23.494 -29.961 1.00 28.34 81 THR A C 1
ATOM 1125 O O . THR A 1 81 ? -22.296 23.664 -30.950 1.00 26.62 81 THR A O 1
ATOM 1136 N N . MET A 1 82 ? -23.410 22.290 -29.559 1.00 22.66 82 MET A N 1
ATOM 1137 C CA . MET A 1 82 ? -23.171 21.069 -30.324 1.00 26.11 82 MET A CA 1
ATOM 1138 C C . MET A 1 82 ? -21.694 20.774 -30.469 1.00 29.73 82 MET A C 1
ATOM 1139 O O . MET A 1 82 ? -21.204 20.512 -31.549 1.00 23.60 82 MET A O 1
ATOM 1153 N N . LEU A 1 83 ? -20.986 20.781 -29.353 1.00 27.61 83 LEU A N 1
ATOM 1154 C CA . LEU A 1 83 ? -19.543 20.569 -29.413 1.00 27.18 83 LEU A CA 1
ATOM 1155 C C . LEU A 1 83 ? -19.241 19.072 -29.477 1.00 27.39 83 LEU A C 1
ATOM 1156 O O . LEU A 1 83 ? -19.743 18.301 -28.653 1.00 25.99 83 LEU A O 1
ATOM 1172 N N . ALA A 1 84 ? -18.424 18.653 -30.451 1.00 27.05 84 ALA A N 1
ATOM 1173 C CA . ALA A 1 84 ? -17.848 17.303 -30.459 1.00 33.50 84 ALA A CA 1
ATOM 1174 C C . ALA A 1 84 ? -16.328 17.409 -30.577 1.00 37.62 84 ALA A C 1
ATOM 1175 O O . ALA A 1 84 ? -15.823 18.191 -31.384 1.00 33.05 84 ALA A O 1
ATOM 1182 N N . ILE A 1 85 ? -15.591 16.706 -29.725 1.00 35.27 85 ILE A N 1
ATOM 1183 C CA . ILE A 1 85 ? -14.134 16.785 -29.748 1.00 32.09 85 ILE A CA 1
ATOM 1184 C C . ILE A 1 85 ? -13.564 15.444 -30.223 1.00 37.51 85 ILE A C 1
ATOM 1185 O O . ILE A 1 85 ? -14.210 14.388 -30.136 1.00 36.97 85 ILE A O 1
ATOM 1201 N N . ASP A 1 86 ? -12.344 15.501 -30.766 1.00 41.84 86 ASP A N 1
ATOM 1202 C CA . ASP A 1 86 ? -11.617 14.313 -31.224 1.00 53.27 86 ASP A CA 1
ATOM 1203 C C . ASP A 1 86 ? -10.105 14.525 -31.089 1.00 50.99 86 ASP A C 1
ATOM 1204 O O . ASP A 1 86 ? -9.591 15.644 -31.250 1.00 45.44 86 ASP A O 1
ATOM 1208 N N . GLU A 1 87 ? -9.389 13.443 -30.786 1.00 72.12 87 GLU A N 1
ATOM 1209 C CA . GLU A 1 87 ? -7.920 13.494 -30.772 1.00 69.27 87 GLU A CA 1
ATOM 1210 C C . GLU A 1 87 ? -7.322 13.164 -32.143 1.00 60.04 87 GLU A C 1
ATOM 1211 O O . GLU A 1 87 ? -6.725 14.036 -32.791 1.00 78.48 87 GLU A O 1
ATOM 1215 N N . ASP A 1 93 ? -0.986 14.190 -30.989 1.00 93.93 93 ASP A N 1
ATOM 1216 C CA . ASP A 1 93 ? -0.718 13.750 -29.618 1.00 103.71 93 ASP A CA 1
ATOM 1217 C C . ASP A 1 93 ? -1.110 14.844 -28.625 1.00 95.53 93 ASP A C 1
ATOM 1218 O O . ASP A 1 93 ? -1.811 14.592 -27.633 1.00 91.23 93 ASP A O 1
ATOM 1221 N N . SER A 1 94 ? -0.659 16.066 -28.897 1.00 81.84 94 SER A N 1
ATOM 1222 C CA . SER A 1 94 ? -0.899 17.201 -28.019 1.00 81.22 94 SER A CA 1
ATOM 1223 C C . SER A 1 94 ? -2.119 18.038 -28.401 1.00 80.79 94 SER A C 1
ATOM 1224 O O . SER A 1 94 ? -2.498 18.940 -27.647 1.00 78.31 94 SER A O 1
ATOM 1228 N N . ALA A 1 95 ? -2.761 17.741 -29.523 1.00 56.82 95 ALA A N 1
ATOM 1229 C CA . ALA A 1 95 ? -3.749 18.626 -30.111 1.00 57.80 95 ALA A CA 1
ATOM 1230 C C . ALA A 1 95 ? -5.148 18.029 -30.087 1.00 58.76 95 ALA A C 1
ATOM 1231 O O . ALA A 1 95 ? -5.325 16.805 -30.100 1.00 54.91 95 ALA A O 1
ATOM 1238 N N . VAL A 1 96 ? -6.153 18.911 -30.078 1.00 44.78 96 VAL A N 1
ATOM 1239 C CA . VAL A 1 96 ? -7.537 18.451 -30.096 1.00 44.49 96 VAL A CA 1
ATOM 1240 C C . VAL A 1 96 ? -8.338 19.233 -31.119 1.00 37.88 96 VAL A C 1
ATOM 1241 O O . VAL A 1 96 ? -8.225 20.459 -31.228 1.00 37.37 96 VAL A O 1
ATOM 1254 N N . GLN A 1 97 ? -9.153 18.507 -31.864 1.00 36.27 97 GLN A N 1
ATOM 1255 C CA . GLN A 1 97 ? -10.077 19.086 -32.818 1.00 47.19 97 GLN A CA 1
ATOM 1256 C C . GLN A 1 97 ? -11.465 19.234 -32.201 1.00 43.14 97 GLN A C 1
ATOM 1257 O O . GLN A 1 97 ? -11.975 18.298 -31.592 1.00 33.66 97 GLN A O 1
ATOM 1271 N N . ALA A 1 98 ? -12.073 20.402 -32.401 1.00 33.41 98 ALA A N 1
ATOM 1272 C CA . ALA A 1 98 ? -13.393 20.725 -31.899 1.00 31.81 98 ALA A CA 1
ATOM 1273 C C . ALA A 1 98 ? -14.293 21.167 -33.046 1.00 33.47 98 ALA A C 1
ATOM 1274 O O . ALA A 1 98 ? -14.039 22.201 -33.676 1.00 30.70 98 ALA A O 1
ATOM 1281 N N . ASP A 1 99 ? -15.375 20.423 -33.263 1.00 27.66 99 ASP A N 1
ATOM 1282 C CA . ASP A 1 99 ? -16.436 20.782 -34.208 1.00 38.65 99 ASP A CA 1
ATOM 1283 C C . ASP A 1 99 ? -17.673 21.244 -33.450 1.00 36.11 99 ASP A C 1
ATOM 1284 O O . ASP A 1 99 ? -18.119 20.575 -32.510 1.00 27.87 99 ASP A O 1
ATOM 1293 N N . PHE A 1 100 ? -18.249 22.355 -33.885 1.00 25.77 100 PHE A N 1
ATOM 1294 C CA . PHE A 1 100 ? -19.386 22.893 -33.178 1.00 28.27 100 PHE A CA 1
ATOM 1295 C C . PHE A 1 100 ? -20.152 23.862 -34.072 1.00 30.39 100 PHE A C 1
ATOM 1296 O O . PHE A 1 100 ? -19.748 24.170 -35.188 1.00 28.02 100 PHE A O 1
ATOM 1313 N N . TYR A 1 101 ? -21.289 24.319 -33.545 1.00 25.40 101 TYR A N 1
ATOM 1314 C CA . TYR A 1 101 ? -22.185 25.259 -34.196 1.00 33.07 101 TYR A CA 1
ATOM 1315 C C . TYR A 1 101 ? -22.039 26.607 -33.518 1.00 30.48 101 TYR A C 1
ATOM 1316 O O . TYR A 1 101 ? -21.886 26.696 -32.287 1.00 32.96 101 TYR A O 1
ATOM 1334 N N . THR A 1 102 ? -22.094 27.652 -34.325 1.00 31.82 102 THR A N 1
ATOM 1335 C CA . THR A 1 102 ? -22.201 29.012 -33.833 1.00 36.03 102 THR A CA 1
ATOM 1336 C C . THR A 1 102 ? -23.481 29.630 -34.361 1.00 35.91 102 THR A C 1
ATOM 1337 O O . THR A 1 102 ? -23.839 29.421 -35.520 1.00 35.24 102 THR A O 1
ATOM 1348 N N . LEU A 1 103 ? -24.157 30.380 -33.498 1.00 33.41 103 LEU A N 1
ATOM 1349 C CA . LEU A 1 103 ? -25.224 31.291 -33.870 1.00 31.14 103 LEU A CA 1
ATOM 1350 C C . LEU A 1 103 ? -24.848 32.725 -33.496 1.00 32.97 103 LEU A C 1
ATOM 1351 O O . LEU A 1 103 ? -24.623 33.022 -32.318 1.00 34.98 103 LEU A O 1
ATOM 1367 N N . VAL A 1 104 ? -24.834 33.619 -34.480 1.00 38.14 104 VAL A N 1
ATOM 1368 C CA . VAL A 1 104 ? -24.515 35.028 -34.268 1.00 32.33 104 VAL A CA 1
ATOM 1369 C C . VAL A 1 104 ? -25.781 35.827 -33.998 1.00 31.08 104 VAL A C 1
ATOM 1370 O O . VAL A 1 104 ? -26.779 35.713 -34.707 1.00 35.09 104 VAL A O 1
ATOM 1383 N N . LEU A 1 105 ? -25.741 36.633 -32.957 1.00 35.61 105 LEU A N 1
ATOM 1384 C CA . LEU A 1 105 ? -26.798 37.581 -32.639 1.00 29.09 105 LEU A CA 1
ATOM 1385 C C . LEU A 1 105 ? -26.244 38.998 -32.673 1.00 40.85 105 LEU A C 1
ATOM 1386 O O . LEU A 1 105 ? -25.113 39.247 -32.237 1.00 37.60 105 LEU A O 1
ATOM 1402 N N . THR A 1 106 ? -27.032 39.925 -33.213 1.00 35.46 106 THR A N 1
ATOM 1403 C CA . THR A 1 106 ? -26.635 41.334 -33.280 1.00 41.01 106 THR A CA 1
ATOM 1404 C C . THR A 1 106 ? -27.789 42.211 -32.819 1.00 37.41 106 THR A C 1
ATOM 1405 O O . THR A 1 106 ? -28.867 42.218 -33.423 1.00 31.20 106 THR A O 1
ATOM 1416 N N . THR A 1 107 ? -27.566 42.916 -31.738 1.00 35.53 107 THR A N 1
ATOM 1417 C 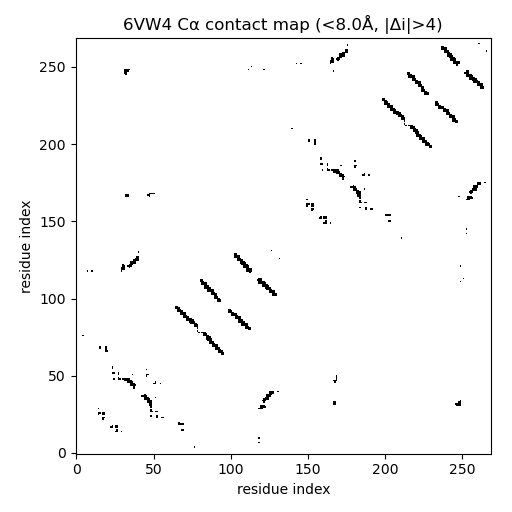CA . THR A 1 107 ? -28.555 43.791 -31.145 1.00 39.19 107 THR A CA 1
ATOM 1418 C C . THR A 1 107 ? -28.218 45.230 -31.512 1.00 37.00 107 THR A C 1
ATOM 1419 O O . THR A 1 107 ? -27.092 45.698 -31.281 1.00 38.91 107 THR A O 1
ATOM 1430 N N . ARG A 1 108 ? -29.179 45.904 -32.120 1.00 43.90 108 ARG A N 1
ATOM 1431 C CA . ARG A 1 108 ? -29.120 47.326 -32.438 1.00 47.09 108 ARG A CA 1
ATOM 1432 C C . ARG A 1 108 ? -30.237 48.018 -31.674 1.00 42.82 108 ARG A C 1
ATOM 1433 O O . ARG A 1 108 ? -31.099 47.367 -31.068 1.00 49.84 108 ARG A O 1
ATOM 1454 N N . VAL A 1 109 ? -30.221 49.357 -31.695 1.00 63.57 109 VAL A N 1
ATOM 1455 C CA . VAL A 1 109 ? -31.334 50.112 -31.114 1.00 61.18 109 VAL A CA 1
ATOM 1456 C C . VAL A 1 109 ? -32.645 49.716 -31.783 1.00 53.56 109 VAL A C 1
ATOM 1457 O O . VAL A 1 109 ? -33.665 49.544 -31.114 1.00 61.64 109 VAL A O 1
ATOM 1470 N N . ASP A 1 110 ? -32.619 49.464 -33.090 1.00 56.32 110 ASP A N 1
ATOM 1471 C CA . ASP A 1 110 ? -33.840 49.084 -33.786 1.00 59.01 110 ASP A CA 1
ATOM 1472 C C . ASP A 1 110 ? -34.250 47.622 -33.609 1.00 56.99 110 ASP A C 1
ATOM 1473 O O . ASP A 1 110 ? -35.303 47.249 -34.132 1.00 59.01 110 ASP A O 1
ATOM 1482 N N . GLY A 1 111 ? -33.452 46.772 -32.959 1.00 51.53 111 GLY A N 1
ATOM 1483 C CA . GLY A 1 111 ? -33.840 45.384 -32.770 1.00 50.54 111 GLY A CA 1
ATOM 1484 C C . GLY A 1 111 ? -32.686 44.398 -32.910 1.00 40.24 111 GLY A C 1
ATOM 1485 O O . GLY A 1 111 ? -31.508 44.759 -32.943 1.00 43.32 111 GLY A O 1
ATOM 1489 N N . LEU A 1 112 ? -33.066 43.130 -32.992 1.00 43.83 112 LEU A N 1
ATOM 1490 C CA . LEU A 1 112 ? -32.146 42.009 -32.901 1.00 45.94 112 LEU A CA 1
ATOM 1491 C C . LEU A 1 112 ? -32.181 41.242 -34.210 1.00 42.59 112 LEU A C 1
ATOM 1492 O O . LEU A 1 112 ? -33.232 40.740 -34.603 1.00 41.72 112 LEU A O 1
ATOM 1508 N N . THR A 1 113 ? -31.044 41.148 -34.882 1.00 38.08 113 THR A N 1
ATOM 1509 C CA . THR A 1 113 ? -30.947 40.341 -36.089 1.00 37.42 113 THR A CA 1
ATOM 1510 C C . THR A 1 113 ? -30.270 39.012 -35.730 1.00 39.15 113 THR A C 1
ATOM 1511 O O . THR A 1 113 ? -29.197 38.982 -35.108 1.00 37.93 113 THR A O 1
ATOM 1522 N N . VAL A 1 114 ? -30.895 37.924 -36.153 1.00 37.54 114 VAL A N 1
ATOM 1523 C CA . VAL A 1 114 ? -30.448 36.583 -35.871 1.00 37.37 114 VAL A CA 1
ATOM 1524 C C . VAL A 1 114 ? -29.779 36.007 -37.097 1.00 36.26 114 VAL A C 1
ATOM 1525 O O . VAL A 1 114 ? -30.422 35.803 -38.123 1.00 40.22 114 VAL A O 1
ATOM 1538 N N . GLY A 1 115 ? -28.493 35.682 -36.985 1.00 40.65 115 GLY A N 1
ATOM 1539 C CA . GLY A 1 115 ? -27.820 34.919 -38.020 1.00 32.98 115 GLY A CA 1
ATOM 1540 C C . GLY A 1 115 ? -26.536 35.616 -38.379 1.00 35.24 115 GLY A C 1
ATOM 1541 O O . GLY A 1 115 ? -26.270 36.715 -37.903 1.00 42.80 115 GLY A O 1
ATOM 1545 N N . PRO A 1 116 ? -25.676 34.965 -39.157 1.00 36.13 116 PRO A N 1
ATOM 1546 C CA . PRO A 1 116 ? -25.939 33.590 -39.609 1.00 39.97 116 PRO A CA 1
ATOM 1547 C C . PRO A 1 116 ? -25.666 32.467 -38.608 1.00 43.17 116 PRO A C 1
ATOM 1548 O O . PRO A 1 116 ? -25.187 32.664 -37.502 1.00 35.36 116 PRO A O 1
ATOM 1559 N N . SER A 1 117 ? -26.048 31.282 -39.054 1.00 36.37 117 SER A N 1
ATOM 1560 C CA . SER A 1 117 ? -25.704 30.019 -38.449 1.00 40.23 117 SER A CA 1
ATOM 1561 C C . SER A 1 117 ? -24.423 29.524 -39.107 1.00 47.09 117 SER A C 1
ATOM 1562 O O . SER A 1 117 ? -24.317 29.546 -40.331 1.00 38.95 117 SER A O 1
ATOM 1570 N N . CYS A 1 118 ? -23.434 29.105 -38.280 1.00 40.53 118 CYS A N 1
ATOM 1571 C CA . CYS A 1 118 ? -22.087 28.779 -38.750 1.00 43.85 118 CYS A CA 1
ATOM 1572 C C . CYS A 1 118 ? -21.493 27.513 -38.137 1.00 39.50 118 CYS A C 1
ATOM 1573 O O . CYS A 1 118 ? -21.260 27.450 -36.922 1.00 39.27 118 CYS A O 1
ATOM 1581 N N . PRO A 1 119 ? -21.235 26.488 -38.931 1.00 36.39 119 PRO A N 1
ATOM 1582 C CA . PRO A 1 119 ? -20.416 25.377 -38.438 1.00 35.94 119 PRO A CA 1
ATOM 1583 C C . PRO A 1 119 ? -18.962 25.822 -38.393 1.00 39.85 119 PRO A C 1
ATOM 1584 O O . PRO A 1 119 ? -18.486 26.553 -39.267 1.00 41.67 119 PRO A O 1
ATOM 1595 N N . VAL A 1 120 ? -18.273 25.423 -37.332 1.00 29.74 120 VAL A N 1
ATOM 1596 C CA . VAL A 1 120 ? -16.920 25.891 -37.066 1.00 31.54 120 VAL A CA 1
ATOM 1597 C C . VAL A 1 120 ? -16.071 24.702 -36.662 1.00 32.70 120 VAL A C 1
ATOM 1598 O O . VAL A 1 120 ? -16.520 23.835 -35.899 1.00 33.67 120 VAL A O 1
ATOM 1611 N N . ARG A 1 121 ? -14.828 24.692 -37.121 1.00 31.46 121 ARG A N 1
ATOM 1612 C CA . ARG A 1 121 ? -13.826 23.742 -36.642 1.00 36.54 121 ARG A CA 1
ATOM 1613 C C . ARG A 1 121 ? -12.668 24.482 -35.977 1.00 39.77 121 ARG A C 1
ATOM 1614 O O . ARG A 1 121 ? -12.048 25.369 -36.583 1.00 34.61 121 ARG A O 1
ATOM 1635 N N . ASP A 1 122 ? -12.389 24.128 -34.729 1.00 33.78 122 ASP A N 1
ATOM 1636 C CA . ASP A 1 122 ? -11.250 24.645 -33.991 1.00 31.02 122 ASP A CA 1
ATOM 1637 C C . ASP A 1 122 ? -10.217 23.533 -33.852 1.00 36.89 122 ASP A C 1
ATOM 1638 O O . ASP A 1 122 ? -10.569 22.349 -33.765 1.00 32.36 122 ASP A O 1
ATOM 1647 N N . VAL A 1 123 ? -8.942 23.917 -33.802 1.00 34.95 123 VAL A N 1
ATOM 1648 C CA . VAL A 1 123 ? -7.868 23.024 -33.361 1.00 26.02 123 VAL A CA 1
ATOM 1649 C C . VAL A 1 123 ? -7.199 23.689 -32.162 1.00 32.20 123 VAL A C 1
ATOM 1650 O O . VAL A 1 123 ? -6.779 24.854 -32.243 1.00 30.51 123 VAL A O 1
ATOM 1663 N N . LEU A 1 124 ? -7.149 22.977 -31.036 1.00 31.54 124 LEU A N 1
ATOM 1664 C CA . LEU A 1 124 ? -6.562 23.491 -29.804 1.00 33.56 124 LEU A CA 1
ATOM 1665 C C . LEU A 1 124 ? -5.318 22.683 -29.453 1.00 38.70 124 LEU A C 1
ATOM 1666 O O . LEU A 1 124 ? -5.231 21.481 -29.733 1.00 34.32 124 LEU A O 1
ATOM 1682 N N . VAL A 1 125 ? -4.368 23.375 -28.829 1.00 30.79 125 VAL A N 1
ATOM 1683 C CA . VAL A 1 125 ? -3.145 22.809 -28.297 1.00 35.26 125 VAL A CA 1
ATOM 1684 C C . VAL A 1 125 ? -2.994 23.340 -26.877 1.00 36.80 125 VAL A C 1
ATOM 1685 O O . VAL A 1 125 ? -3.683 24.266 -26.451 1.00 36.21 125 VAL A O 1
ATOM 1698 N N . ARG A 1 126 ? -2.104 22.714 -26.132 1.00 39.36 126 ARG A N 1
ATOM 1699 C CA . ARG A 1 126 ? -1.803 23.142 -24.778 1.00 49.25 126 ARG A CA 1
ATOM 1700 C C . ARG A 1 126 ? -0.514 23.951 -24.787 1.00 48.57 126 ARG A C 1
ATOM 1701 O O . ARG A 1 126 ? 0.461 23.570 -25.436 1.00 57.66 126 ARG A O 1
ATOM 1722 N N . GLY A 1 127 ? -0.526 25.080 -24.101 1.00 55.92 127 GLY A N 1
ATOM 1723 C CA . GLY A 1 127 ? 0.667 25.881 -23.957 1.00 56.37 127 GLY A CA 1
ATOM 1724 C C . GLY A 1 127 ? 1.615 25.373 -22.868 1.00 66.46 127 GLY A C 1
ATOM 1725 O O . GLY A 1 127 ? 1.378 24.367 -22.185 1.00 53.49 127 GLY A O 1
ATOM 1729 N N . ALA A 1 128 ? 2.721 26.113 -22.713 1.00 62.90 128 ALA A N 1
ATOM 1730 C CA . ALA A 1 128 ? 3.776 25.692 -21.798 1.00 60.10 128 ALA A CA 1
ATOM 1731 C C . ALA A 1 128 ? 3.250 25.628 -20.373 1.00 58.81 128 ALA A C 1
ATOM 1732 O O . ALA A 1 128 ? 3.566 24.701 -19.618 1.00 53.55 128 ALA A O 1
ATOM 1739 N N . ASP A 1 129 ? 2.421 26.596 -20.002 1.00 55.76 129 ASP A N 1
ATOM 1740 C CA . ASP A 1 129 ? 1.797 26.665 -18.695 1.00 51.09 129 ASP A CA 1
ATOM 1741 C C . ASP A 1 129 ? 0.585 25.730 -18.533 1.00 54.37 129 ASP A C 1
ATOM 1742 O O . ASP A 1 129 ? -0.190 25.937 -17.596 1.00 51.00 129 ASP A O 1
ATOM 1751 N N . GLY A 1 130 ? 0.361 24.759 -19.428 1.00 52.66 130 GLY A N 1
ATOM 1752 C CA . GLY A 1 130 ? -0.831 23.921 -19.369 1.00 62.45 130 GLY A CA 1
ATOM 1753 C C . GLY A 1 130 ? -2.170 24.530 -19.813 1.00 51.19 130 GLY A C 1
ATOM 1754 O O . GLY A 1 130 ? -3.161 23.797 -19.853 1.00 59.65 130 GLY A O 1
ATOM 1758 N N . ARG A 1 131 ? -2.256 25.836 -20.099 1.00 47.17 131 ARG A N 1
ATOM 1759 C CA . ARG A 1 131 ? -3.506 26.435 -20.568 1.00 47.09 131 ARG A CA 1
ATOM 1760 C C . ARG A 1 131 ? -3.725 26.112 -22.049 1.00 42.21 131 ARG A C 1
ATOM 1761 O O . ARG A 1 131 ? -2.776 25.911 -22.806 1.00 48.15 131 ARG A O 1
ATOM 1765 N N . LEU A 1 132 ? -4.989 25.976 -22.440 1.00 43.26 132 LEU A N 1
ATOM 1766 C CA . LEU A 1 132 ? -5.331 25.704 -23.832 1.00 42.56 132 LEU A CA 1
ATOM 1767 C C . LEU A 1 132 ? -5.152 26.966 -24.662 1.00 32.56 132 LEU A C 1
ATOM 1768 O O . LEU A 1 132 ? -5.361 28.089 -24.184 1.00 31.58 132 LEU A O 1
ATOM 1784 N N . LEU A 1 133 ? -4.773 26.780 -25.923 1.00 30.99 133 LEU A N 1
ATOM 1785 C CA . LEU A 1 133 ? -4.797 27.879 -26.873 1.00 37.96 133 LEU A CA 1
ATOM 1786 C C . LEU A 1 133 ? -5.314 27.365 -28.199 1.00 29.91 133 LEU A C 1
ATOM 1787 O O . LEU A 1 133 ? -5.173 26.183 -28.506 1.00 32.37 133 LEU A O 1
ATOM 1803 N N . THR A 1 134 ? -5.853 28.281 -29.008 1.00 27.58 134 THR A N 1
ATOM 1804 C CA . THR A 1 134 ? -6.434 27.937 -30.301 1.00 27.57 134 THR A CA 1
ATOM 1805 C C . THR A 1 134 ? -5.359 28.071 -31.374 1.00 32.12 134 THR A C 1
ATOM 1806 O O . THR A 1 134 ? -4.866 29.169 -31.647 1.00 32.42 134 THR A O 1
ATOM 1817 N N . ALA A 1 135 ? -5.005 26.956 -31.966 1.00 30.38 135 ALA A N 1
ATOM 1818 C CA . ALA A 1 135 ? -4.110 26.944 -33.103 1.00 34.66 135 ALA A CA 1
ATOM 1819 C C . ALA A 1 135 ? -4.828 27.375 -34.368 1.00 45.35 135 ALA A C 1
ATOM 1820 O O . ALA A 1 135 ? -4.247 28.068 -35.212 1.00 40.24 135 ALA A O 1
ATOM 1827 N N . SER A 1 136 ? -6.076 26.937 -34.541 1.00 38.75 136 SER A N 1
ATOM 1828 C CA . SER A 1 136 ? -6.841 27.361 -35.704 1.00 44.66 136 SER A CA 1
ATOM 1829 C C . SER A 1 136 ? -8.343 27.389 -35.427 1.00 39.28 136 SER A C 1
ATOM 1830 O O . SER A 1 136 ? -8.868 26.627 -34.593 1.00 31.51 136 SER A O 1
ATOM 1838 N N . ARG A 1 137 ? -9.012 28.282 -36.157 1.00 35.48 137 ARG A N 1
ATOM 1839 C CA . ARG A 1 137 ? -10.464 28.408 -36.188 1.00 39.01 137 ARG A CA 1
ATOM 1840 C C . ARG A 1 137 ? -10.898 28.618 -37.636 1.00 45.05 137 ARG A C 1
ATOM 1841 O O . ARG A 1 137 ? -10.479 29.576 -38.296 1.00 30.98 137 ARG A O 1
ATOM 1862 N N . TRP A 1 138 ? -11.713 27.707 -38.122 1.00 36.20 138 TRP A N 1
ATOM 1863 C CA . TRP A 1 138 ? -12.152 27.653 -39.502 1.00 39.56 138 TRP A CA 1
ATOM 1864 C C . TRP A 1 138 ? -13.681 27.767 -39.512 1.00 38.36 138 TRP A C 1
ATOM 1865 O O . TRP A 1 138 ? -14.388 26.822 -39.150 1.00 32.83 138 TRP A O 1
ATOM 1886 N N . VAL A 1 139 ? -14.187 28.935 -39.898 1.00 41.34 139 VAL A N 1
ATOM 1887 C CA . VAL A 1 139 ? -15.615 29.224 -39.881 1.00 42.09 139 VAL A CA 1
ATOM 1888 C C . VAL A 1 139 ? -16.212 29.031 -41.271 1.00 41.57 139 VAL A C 1
ATOM 1889 O O . VAL A 1 139 ? -15.711 29.589 -42.252 1.00 46.84 139 VAL A O 1
ATOM 1902 N N . GLU A 1 140 ? -17.306 28.273 -41.347 1.00 45.37 140 GLU A N 1
ATOM 1903 C CA . GLU A 1 140 ? -18.196 28.296 -42.510 1.00 50.98 140 GLU A CA 1
ATOM 1904 C C . GLU A 1 140 ? -19.483 29.072 -42.212 1.00 50.36 140 GLU A C 1
ATOM 1905 O O . GLU A 1 140 ? -19.886 29.249 -41.052 1.00 47.17 140 GLU A O 1
ATOM 1917 N N . HIS A 1 141 ? -20.118 29.561 -43.268 1.00 46.93 141 HIS A N 1
ATOM 1918 C CA . HIS A 1 141 ? -21.362 30.334 -43.169 1.00 52.35 141 HIS A CA 1
ATOM 1919 C C . HIS A 1 141 ? -22.458 29.555 -43.875 1.00 43.60 141 HIS A C 1
ATOM 1920 O O . HIS A 1 141 ? -22.340 29.290 -45.072 1.00 51.44 141 HIS A O 1
ATOM 1934 N N . ASP A 1 142 ? -23.508 29.165 -43.145 1.00 42.90 142 ASP A N 1
ATOM 1935 C CA . ASP A 1 142 ? -24.560 28.372 -43.779 1.00 48.37 142 ASP A CA 1
ATOM 1936 C C . ASP A 1 142 ? -25.214 29.143 -44.935 1.00 56.36 142 ASP A C 1
ATOM 1937 O O . ASP A 1 142 ? -25.532 28.553 -45.976 1.00 42.84 142 ASP A O 1
ATOM 1946 N N . ASN A 1 143 ? -25.429 30.460 -44.774 1.00 54.23 143 ASN A N 1
ATOM 1947 C CA . ASN A 1 143 ? -26.038 31.250 -45.853 1.00 52.64 143 ASN A CA 1
ATOM 1948 C C . ASN A 1 143 ? -25.191 31.168 -47.121 1.00 57.78 143 ASN A C 1
ATOM 1949 O O . ASN A 1 143 ? -25.709 30.854 -48.203 1.00 57.05 143 ASN A O 1
ATOM 1960 N N . ARG A 1 144 ? -23.864 31.363 -46.993 1.00 59.13 144 ARG A N 1
ATOM 1961 C CA . ARG A 1 144 ? -22.980 31.274 -48.162 1.00 57.80 144 ARG A CA 1
ATOM 1962 C C . ARG A 1 144 ? -22.834 29.851 -48.687 1.00 59.04 144 ARG A C 1
ATOM 1963 O O . ARG A 1 144 ? -22.710 29.649 -49.902 1.00 71.29 144 ARG A O 1
ATOM 1984 N N . THR A 1 145 ? -22.847 28.855 -47.807 1.00 59.40 145 THR A N 1
ATOM 1985 C CA . THR A 1 145 ? -22.830 27.469 -48.265 1.00 61.59 145 THR A CA 1
ATOM 1986 C C . THR A 1 145 ? -24.063 27.142 -49.108 1.00 67.51 145 THR A C 1
ATOM 1987 O O . THR A 1 145 ? -23.973 26.376 -50.074 1.00 65.48 145 THR A O 1
ATOM 1998 N N . VAL A 1 146 ? -25.221 27.729 -48.775 1.00 63.27 146 VAL A N 1
ATOM 1999 C CA . VAL A 1 146 ? -26.464 27.369 -49.460 1.00 68.06 146 VAL A CA 1
ATOM 2000 C C . VAL A 1 146 ? -26.487 27.926 -50.885 1.00 68.02 146 VAL A C 1
ATOM 2001 O O . VAL A 1 146 ? -26.871 27.219 -51.824 1.00 60.34 146 VAL A O 1
ATOM 2014 N N . ALA A 1 147 ? -26.045 29.176 -51.074 1.00 58.24 147 ALA A N 1
ATOM 2015 C CA . ALA A 1 147 ? -25.894 29.740 -52.418 1.00 74.90 147 ALA A CA 1
ATOM 2016 C C . ALA A 1 147 ? -25.128 28.794 -53.357 1.00 77.19 147 ALA A C 1
ATOM 2017 O O . ALA A 1 147 ? -25.586 28.497 -54.469 1.00 84.70 147 ALA A O 1
ATOM 2024 N N . GLU A 1 148 ? -23.982 28.279 -52.914 1.00 70.72 148 GLU A N 1
ATOM 2025 C CA . GLU A 1 148 ? -23.182 27.370 -53.738 1.00 73.52 148 GLU A CA 1
ATOM 2026 C C . GLU A 1 148 ? -23.744 25.943 -53.713 1.00 71.90 148 GLU A C 1
ATOM 2027 O O . GLU A 1 148 ? -24.869 25.684 -54.167 1.00 78.34 148 GLU A O 1
ATOM 2039 N N . GLN B 1 7 ? 15.891 25.478 -17.491 1.00 53.95 7 GLN B N 1
ATOM 2040 C CA . GLN B 1 7 ? 16.492 26.657 -18.177 1.00 64.35 7 GLN B CA 1
ATOM 2041 C C . GLN B 1 7 ? 17.689 26.356 -19.090 1.00 53.12 7 GLN B C 1
ATOM 2042 O O . GLN B 1 7 ? 17.860 26.932 -20.165 1.00 42.36 7 GLN B O 1
ATOM 2055 N N . ALA B 1 8 ? 18.505 25.415 -18.642 1.00 48.12 8 ALA B N 1
ATOM 2056 C CA . ALA B 1 8 ? 19.582 24.923 -19.473 1.00 42.15 8 ALA B CA 1
ATOM 2057 C C . ALA B 1 8 ? 19.057 24.320 -20.764 1.00 44.61 8 ALA B C 1
ATOM 2058 O O . ALA B 1 8 ? 19.673 24.481 -21.829 1.00 39.44 8 ALA B O 1
ATOM 2065 N N . ALA B 1 9 ? 17.939 23.593 -20.695 1.00 40.98 9 ALA B N 1
ATOM 2066 C CA . ALA B 1 9 ? 17.418 22.992 -21.916 1.00 37.61 9 ALA B CA 1
ATOM 2067 C C . ALA B 1 9 ? 16.926 24.074 -22.861 1.00 34.70 9 ALA B C 1
ATOM 2068 O O . ALA B 1 9 ? 17.095 23.971 -24.077 1.00 31.24 9 ALA B O 1
ATOM 2075 N N . LEU B 1 10 ? 16.352 25.141 -22.326 1.00 32.25 10 LEU B N 1
ATOM 2076 C CA . LEU B 1 10 ? 15.920 26.222 -23.202 1.00 41.34 10 LEU B CA 1
ATOM 2077 C C . LEU B 1 10 ? 17.120 26.936 -23.850 1.00 36.00 10 LEU B C 1
ATOM 2078 O O . LEU B 1 10 ? 17.060 27.304 -25.019 1.00 30.50 10 LEU B O 1
ATOM 2094 N N . TYR B 1 11 ? 18.224 27.087 -23.118 1.00 35.25 11 TYR B N 1
ATOM 2095 C CA . TYR B 1 11 ? 19.442 27.686 -23.666 1.00 37.13 11 TYR B CA 1
ATOM 2096 C C . TYR B 1 11 ? 19.893 26.953 -24.917 1.00 32.56 11 TYR B C 1
ATOM 2097 O O . TYR B 1 11 ? 20.067 27.562 -25.983 1.00 30.66 11 TYR B O 1
ATOM 2115 N N . ALA B 1 12 ? 20.062 25.635 -24.805 1.00 31.81 12 ALA B N 1
ATOM 2116 C CA . ALA B 1 12 ? 20.444 24.814 -25.946 1.00 25.90 12 ALA B CA 1
ATOM 2117 C C . ALA B 1 12 ? 19.449 24.944 -27.074 1.00 35.84 12 ALA B C 1
ATOM 2118 O O . ALA B 1 12 ? 19.819 24.964 -28.257 1.00 32.34 12 ALA B O 1
ATOM 2125 N N . GLU B 1 13 ? 18.178 25.007 -26.721 1.00 29.72 13 GLU B N 1
ATOM 2126 C CA . GLU B 1 13 ? 17.130 25.092 -27.720 1.00 40.44 13 GLU B CA 1
ATOM 2127 C C . GLU B 1 13 ? 17.204 26.401 -28.520 1.00 26.09 13 GLU B C 1
ATOM 2128 O O . GLU B 1 13 ? 17.007 26.409 -29.748 1.00 25.16 13 GLU B O 1
ATOM 2140 N N . VAL B 1 14 ? 17.464 27.516 -27.848 1.00 31.54 14 VAL B N 1
ATOM 2141 C CA . VAL B 1 14 ? 17.645 28.780 -28.563 1.00 27.16 14 VAL B CA 1
ATOM 2142 C C . VAL B 1 14 ? 18.856 28.686 -29.489 1.00 32.36 14 VAL B C 1
ATOM 2143 O O . VAL B 1 14 ? 18.776 29.049 -30.664 1.00 31.37 14 VAL B O 1
ATOM 2156 N N . GLN B 1 15 ? 19.964 28.104 -29.011 1.00 28.55 15 GLN B N 1
ATOM 2157 C CA . GLN B 1 15 ? 21.140 27.983 -29.884 1.00 35.41 15 GLN B CA 1
ATOM 2158 C C . GLN B 1 15 ? 20.819 27.182 -31.143 1.00 33.81 15 GLN B C 1
ATOM 2159 O O . GLN B 1 15 ? 21.220 27.568 -32.259 1.00 26.51 15 GLN B O 1
ATOM 2173 N N . GLN B 1 16 ? 20.079 26.074 -30.993 1.00 28.38 16 GLN B N 1
ATOM 2174 C CA . GLN B 1 16 ? 19.737 25.247 -32.155 1.00 27.89 16 GLN B CA 1
ATOM 2175 C C . GLN B 1 16 ? 18.845 26.012 -33.131 1.00 30.10 16 GLN B C 1
ATOM 2176 O O . GLN B 1 16 ? 19.011 25.915 -34.348 1.00 29.72 16 GLN B O 1
ATOM 2190 N N . HIS B 1 17 ? 17.897 26.773 -32.602 1.00 30.62 17 HIS B N 1
ATOM 2191 C CA . HIS B 1 17 ? 16.970 27.529 -33.432 1.00 33.68 17 HIS B CA 1
ATOM 2192 C C . HIS B 1 17 ? 17.717 28.620 -34.195 1.00 38.49 17 HIS B C 1
ATOM 2193 O O . HIS B 1 17 ? 17.575 28.745 -35.417 1.00 27.70 17 HIS B O 1
ATOM 2207 N N . GLN B 1 18 ? 18.560 29.386 -33.489 1.00 27.10 18 GLN B N 1
ATOM 2208 C CA . GLN B 1 18 ? 19.375 30.389 -34.166 1.00 31.01 18 GLN B CA 1
ATOM 2209 C C . GLN B 1 18 ? 20.295 29.749 -35.198 1.00 29.27 18 GLN B C 1
ATOM 2210 O O . GLN B 1 18 ? 20.395 30.236 -36.329 1.00 30.42 18 GLN B O 1
ATOM 2224 N N . ALA B 1 19 ? 20.893 28.603 -34.873 1.00 30.23 19 ALA B N 1
ATOM 2225 C CA . ALA B 1 19 ? 21.721 27.935 -35.873 1.00 29.36 19 ALA B CA 1
ATOM 2226 C C . ALA B 1 19 ? 20.933 27.638 -37.147 1.00 39.16 19 ALA B C 1
ATOM 2227 O O . ALA B 1 19 ? 21.366 27.997 -38.251 1.00 37.62 19 ALA B O 1
ATOM 2234 N N . ARG B 1 20 ? 19.785 26.953 -37.015 1.00 37.63 20 ARG B N 1
ATOM 2235 C CA . ARG B 1 20 ? 19.005 26.575 -38.196 1.00 38.19 20 ARG B CA 1
ATOM 2236 C C . ARG B 1 20 ? 18.511 27.800 -38.972 1.00 35.00 20 ARG B C 1
ATOM 2237 O O . ARG B 1 20 ? 18.525 27.805 -40.202 1.00 37.48 20 ARG B O 1
ATOM 2258 N N . GLN B 1 21 ? 18.088 28.849 -38.276 1.00 32.38 21 GLN B N 1
ATOM 2259 C CA . GLN B 1 21 ? 17.672 30.062 -38.951 1.00 38.49 21 GLN B CA 1
ATOM 2260 C C . GLN B 1 21 ? 18.781 30.548 -39.884 1.00 47.77 21 GLN B C 1
ATOM 2261 O O . GLN B 1 21 ? 18.551 30.861 -41.057 1.00 41.20 21 GLN B O 1
ATOM 2275 N N . MET B 1 22 ? 20.000 30.656 -39.343 1.00 36.61 22 MET B N 1
ATOM 2276 C CA . MET B 1 22 ? 21.103 31.253 -40.079 1.00 41.51 22 MET B CA 1
ATOM 2277 C C . MET B 1 22 ? 21.644 30.330 -41.145 1.00 34.32 22 MET B C 1
ATOM 2278 O O . MET B 1 22 ? 22.091 30.810 -42.185 1.00 37.44 22 MET B O 1
ATOM 2292 N N . HIS B 1 23 ? 21.556 29.023 -40.938 1.00 35.16 23 HIS B N 1
ATOM 2293 C CA . HIS B 1 23 ? 21.900 28.103 -42.007 1.00 33.64 23 HIS B CA 1
ATOM 2294 C C . HIS B 1 23 ? 21.023 28.355 -43.227 1.00 43.60 23 HIS B C 1
ATOM 2295 O O . HIS B 1 23 ? 21.506 28.350 -44.364 1.00 46.69 23 HIS B O 1
ATOM 2309 N N . ALA B 1 24 ? 19.738 28.627 -43.008 1.00 43.18 24 ALA B N 1
ATOM 2310 C CA . ALA B 1 24 ? 18.833 28.881 -44.122 1.00 52.30 24 ALA B CA 1
ATOM 2311 C C . ALA B 1 24 ? 19.165 30.201 -44.805 1.00 42.30 24 ALA B C 1
ATOM 2312 O O . ALA B 1 24 ? 19.410 30.239 -46.010 1.00 40.81 24 ALA B O 1
ATOM 2319 N N . LEU B 1 2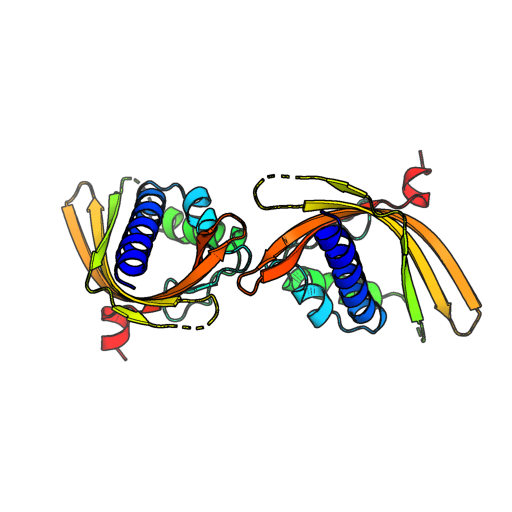5 ? 19.188 31.288 -44.040 1.00 39.61 25 LEU B N 1
ATOM 2320 C CA . LEU B 1 25 ? 19.572 32.592 -44.569 1.00 50.28 25 LEU B CA 1
ATOM 2321 C C . LEU B 1 25 ? 20.890 32.561 -45.348 1.00 54.23 25 LEU B C 1
ATOM 2322 O O . LEU B 1 25 ? 20.950 33.014 -46.494 1.00 48.47 25 LEU B O 1
ATOM 2338 N N . ASP B 1 26 ? 21.964 32.064 -44.733 1.00 44.16 26 ASP B N 1
ATOM 2339 C CA . ASP B 1 26 ? 23.270 32.094 -45.377 1.00 41.63 26 ASP B CA 1
ATOM 2340 C C . ASP B 1 26 ? 23.282 31.330 -46.690 1.00 50.30 26 ASP B C 1
ATOM 2341 O O . ASP B 1 26 ? 24.101 31.637 -47.565 1.00 43.81 26 ASP B O 1
ATOM 2350 N N . GLU B 1 27 ? 22.391 30.356 -46.844 1.00 43.74 27 GLU B N 1
ATOM 2351 C CA . GLU B 1 27 ? 22.258 29.578 -48.061 1.00 52.54 27 GLU B CA 1
ATOM 2352 C C . GLU B 1 27 ? 21.208 30.162 -49.014 1.00 53.33 27 GLU B C 1
ATOM 2353 O O . GLU B 1 27 ? 20.887 29.545 -50.031 1.00 50.31 27 GLU B O 1
ATOM 2365 N N . GLY B 1 28 ? 20.680 31.337 -48.716 1.00 40.85 28 GLY B N 1
ATOM 2366 C CA . GLY B 1 28 ? 19.773 31.976 -49.633 1.00 52.47 28 GLY B CA 1
ATOM 2367 C C . GLY B 1 28 ? 18.317 31.596 -49.519 1.00 65.12 28 GLY B C 1
ATOM 2368 O O . GLY B 1 28 ? 17.491 32.193 -50.222 1.00 62.34 28 GLY B O 1
ATOM 2372 N N . LYS B 1 29 ? 17.964 30.659 -48.633 1.00 63.38 29 LYS B N 1
ATOM 2373 C CA . LYS B 1 29 ? 16.580 30.197 -48.462 1.00 45.54 29 LYS B CA 1
ATOM 2374 C C . LYS B 1 29 ? 15.769 31.176 -47.613 1.00 50.50 29 LYS B C 1
ATOM 2375 O O . LYS B 1 29 ? 15.464 30.930 -46.442 1.00 53.57 29 LYS B O 1
ATOM 2394 N N . PHE B 1 30 ? 15.383 32.299 -48.246 1.00 48.45 30 PHE B N 1
ATOM 2395 C CA . PHE B 1 30 ? 14.831 33.388 -47.453 1.00 56.79 30 PHE B CA 1
ATOM 2396 C C . PHE B 1 30 ? 13.442 33.049 -46.939 1.00 60.38 30 PHE B C 1
ATOM 2397 O O . PHE B 1 30 ? 12.981 33.649 -45.957 1.00 53.78 30 PHE B O 1
ATOM 2414 N N . GLU B 1 31 ? 12.751 32.124 -47.606 1.00 54.90 31 GLU B N 1
ATOM 2415 C CA . GLU B 1 31 ? 11.405 31.765 -47.174 1.00 72.28 31 GLU B CA 1
ATOM 2416 C C . GLU B 1 31 ? 11.463 30.880 -45.935 1.00 54.31 31 GLU B C 1
ATOM 2417 O O . GLU B 1 31 ? 10.791 31.152 -44.935 1.00 51.23 31 GLU B O 1
ATOM 2429 N N . GLU B 1 32 ? 12.255 29.807 -45.995 1.00 50.70 32 GLU B N 1
ATOM 2430 C CA . GLU B 1 32 ? 12.620 29.063 -44.794 1.00 52.97 32 GLU B CA 1
ATOM 2431 C C . GLU B 1 32 ? 12.974 29.996 -43.639 1.00 50.72 32 GLU B C 1
ATOM 2432 O O . GLU B 1 32 ? 12.464 29.842 -42.529 1.00 46.42 32 GLU B O 1
ATOM 2444 N N . TYR B 1 33 ? 13.846 30.977 -43.886 1.00 47.53 33 TYR B N 1
ATOM 2445 C CA . TYR B 1 33 ? 14.268 31.876 -42.817 1.00 43.33 33 TYR B CA 1
ATOM 2446 C C . TYR B 1 33 ? 13.076 32.608 -42.245 1.00 42.55 33 TYR B C 1
ATOM 2447 O O . TYR B 1 33 ? 12.922 32.712 -41.022 1.00 45.73 33 TYR B O 1
ATOM 2465 N N . ALA B 1 34 ? 12.218 33.139 -43.122 1.00 56.18 34 ALA B N 1
ATOM 2466 C CA . ALA B 1 34 ? 11.097 33.958 -42.659 1.00 54.31 34 ALA B CA 1
ATOM 2467 C C . ALA B 1 34 ? 10.078 33.136 -41.867 1.00 47.10 34 ALA B C 1
ATOM 2468 O O . ALA B 1 34 ? 9.483 33.645 -40.917 1.00 45.73 34 ALA B O 1
ATOM 2475 N N . ASP B 1 35 ? 9.915 31.860 -42.217 1.00 38.36 35 ASP B N 1
ATOM 2476 C CA . ASP B 1 35 ? 9.054 30.949 -41.482 1.00 53.61 35 ASP B CA 1
ATOM 2477 C C . ASP B 1 35 ? 9.526 30.686 -40.047 1.00 63.39 35 ASP B C 1
ATOM 2478 O O . ASP B 1 35 ? 8.725 30.224 -39.229 1.00 62.70 35 ASP B O 1
ATOM 2487 N N . THR B 1 36 ? 10.789 30.957 -39.706 1.00 47.04 36 THR B N 1
ATOM 2488 C CA . THR B 1 36 ? 11.203 30.774 -38.318 1.00 38.22 36 THR B CA 1
ATOM 2489 C C . THR B 1 36 ? 10.853 31.975 -37.477 1.00 33.24 36 THR B C 1
ATOM 2490 O O . THR B 1 36 ? 11.069 31.964 -36.258 1.00 37.68 36 THR B O 1
ATOM 2501 N N . PHE B 1 37 ? 10.345 33.020 -38.099 1.00 37.36 37 PHE B N 1
ATOM 2502 C CA . PHE B 1 37 ? 9.718 34.100 -37.360 1.00 44.48 37 PHE B CA 1
ATOM 2503 C C . PHE B 1 37 ? 8.227 33.810 -37.180 1.00 46.79 37 PHE B C 1
ATOM 2504 O O . PHE B 1 37 ? 7.648 32.961 -37.863 1.00 38.69 37 PHE B O 1
ATOM 2521 N N . THR B 1 38 ? 7.609 34.543 -36.260 1.00 43.68 38 THR B N 1
ATOM 2522 C CA . THR B 1 38 ? 6.164 34.557 -36.168 1.00 44.27 38 THR B CA 1
ATOM 2523 C C . THR B 1 38 ? 5.572 35.223 -37.410 1.00 63.75 38 THR B C 1
ATOM 2524 O O . THR B 1 38 ? 6.245 36.006 -38.085 1.00 54.64 38 THR B O 1
ATOM 2535 N N . PRO B 1 39 ? 4.306 34.933 -37.732 1.00 66.50 39 PRO B N 1
ATOM 2536 C CA . PRO B 1 39 ? 3.717 35.514 -38.956 1.00 61.29 39 PRO B CA 1
ATOM 2537 C C . PRO B 1 39 ? 3.827 37.022 -39.038 1.00 55.14 39 PRO B C 1
ATOM 2538 O O . PRO B 1 39 ? 3.982 37.552 -40.148 1.00 51.07 39 PRO B O 1
ATOM 2549 N N . ASP B 1 40 ? 3.779 37.719 -37.893 1.00 54.31 40 ASP B N 1
ATOM 2550 C CA . ASP B 1 40 ? 3.915 39.169 -37.788 1.00 48.02 40 ASP B CA 1
ATOM 2551 C C . ASP B 1 40 ? 5.289 39.587 -37.240 1.00 52.16 40 ASP B C 1
ATOM 2552 O O . ASP B 1 40 ? 5.416 40.653 -36.641 1.00 54.78 40 ASP B O 1
ATOM 2561 N N . GLY B 1 41 ? 6.326 38.776 -37.440 1.00 51.38 41 GLY B N 1
ATOM 2562 C CA . GLY B 1 41 ? 7.599 39.016 -36.758 1.00 52.19 41 GLY B CA 1
ATOM 2563 C C . GLY B 1 41 ? 8.328 40.270 -37.234 1.00 52.11 41 GLY B C 1
ATOM 2564 O O . GLY B 1 41 ? 8.438 40.538 -38.431 1.00 53.33 41 GLY B O 1
ATOM 2568 N N . VAL B 1 42 ? 8.871 41.020 -36.264 1.00 49.14 42 VAL B N 1
ATOM 2569 C CA . VAL B 1 42 ? 9.540 42.296 -36.491 1.00 55.95 42 VAL B CA 1
ATOM 2570 C C . VAL B 1 42 ? 11.031 42.075 -36.714 1.00 59.72 42 VAL B C 1
ATOM 2571 O O . VAL B 1 42 ? 11.721 41.553 -35.833 1.00 51.73 42 VAL B O 1
ATOM 2584 N N . PHE B 1 43 ? 11.548 42.559 -37.846 1.00 62.71 43 PHE B N 1
ATOM 2585 C CA . PHE B 1 43 ? 12.941 42.339 -38.249 1.00 57.44 43 PHE B CA 1
ATOM 2586 C 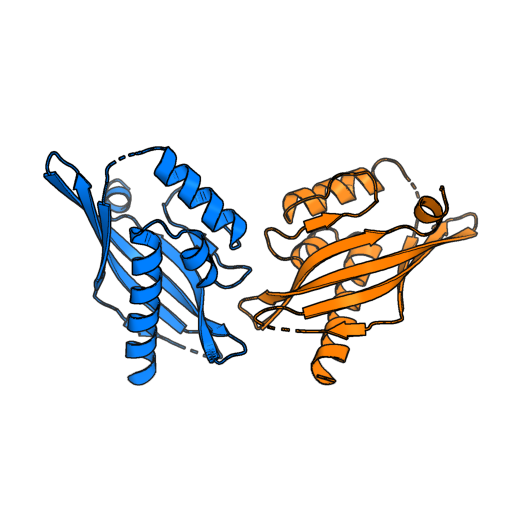C . PHE B 1 43 ? 13.612 43.679 -38.527 1.00 53.34 43 PHE B C 1
ATOM 2587 O O . PHE B 1 43 ? 13.533 44.169 -39.651 1.00 65.20 43 PHE B O 1
ATOM 2604 N N . ARG B 1 44 ? 14.287 44.271 -37.546 1.00 55.64 44 ARG B N 1
ATOM 2605 C CA . ARG B 1 44 ? 15.134 45.424 -37.860 1.00 64.54 44 ARG B CA 1
ATOM 2606 C C . ARG B 1 44 ? 16.567 44.998 -38.213 1.00 53.75 44 ARG B C 1
ATOM 2607 O O . ARG B 1 44 ? 17.440 44.910 -37.346 1.00 54.49 44 ARG B O 1
ATOM 2628 N N . HIS B 1 45 ? 16.821 44.838 -39.525 1.00 67.08 45 HIS B N 1
ATOM 2629 C CA . HIS B 1 45 ? 18.109 44.389 -40.071 1.00 70.31 45 HIS B CA 1
ATOM 2630 C C . HIS B 1 45 ? 19.213 45.393 -39.788 1.00 72.73 45 HIS B C 1
ATOM 2631 O O . HIS B 1 45 ? 20.313 45.018 -39.371 1.00 69.54 45 HIS B O 1
ATOM 2645 N N . THR B 1 46 ? 18.947 46.673 -40.027 1.00 77.79 46 THR B N 1
ATOM 2646 C CA . THR B 1 46 ? 20.002 47.663 -40.024 1.00 83.62 46 THR B CA 1
ATOM 2647 C C . THR B 1 46 ? 19.448 48.906 -39.343 1.00 79.06 46 THR B C 1
ATOM 2648 O O . THR B 1 46 ? 18.326 49.341 -39.666 1.00 78.22 46 THR B O 1
ATOM 2659 N N . PRO B 1 47 ? 20.196 49.506 -38.424 1.00 80.85 47 PRO B N 1
ATOM 2660 C CA . PRO B 1 47 ? 19.714 50.740 -37.794 1.00 87.21 47 PRO B CA 1
ATOM 2661 C C . PRO B 1 47 ? 19.489 51.837 -38.829 1.00 93.09 47 PRO B C 1
ATOM 2662 O O . PRO B 1 47 ? 20.162 51.906 -39.866 1.00 81.00 47 PRO B O 1
ATOM 2673 N N . GLY B 1 48 ? 18.516 52.697 -38.534 1.00 96.76 48 GLY B N 1
ATOM 2674 C CA . GLY B 1 48 ? 18.091 53.717 -39.472 1.00 92.25 48 GLY B CA 1
ATOM 2675 C C . GLY B 1 48 ? 16.920 53.274 -40.324 1.00 91.26 48 GLY B C 1
ATOM 2676 O O . GLY B 1 48 ? 15.895 53.959 -40.381 1.00 96.62 48 GLY B O 1
ATOM 2680 N N . ARG B 1 49 ? 17.065 52.122 -40.979 1.00 88.20 49 ARG B N 1
ATOM 2681 C CA . ARG B 1 49 ? 15.978 51.534 -41.751 1.00 89.62 49 ARG B CA 1
ATOM 2682 C C . ARG B 1 49 ? 14.870 51.014 -40.834 1.00 94.26 49 ARG B C 1
ATOM 2683 O O . ARG B 1 49 ? 15.124 50.319 -39.839 1.00 92.40 49 ARG B O 1
ATOM 2704 N N . ASP B 1 50 ? 13.632 51.368 -41.179 1.00 91.48 50 ASP B N 1
ATOM 2705 C CA . ASP B 1 50 ? 12.471 50.855 -40.475 1.00 86.65 50 ASP B CA 1
ATOM 2706 C C . ASP B 1 50 ? 12.371 49.341 -40.685 1.00 79.43 50 ASP B C 1
ATOM 2707 O O . ASP B 1 50 ? 12.767 48.818 -41.737 1.00 76.89 50 ASP B O 1
ATOM 2716 N N . PRO B 1 51 ? 11.867 48.614 -39.687 1.00 74.51 51 PRO B N 1
ATOM 2717 C CA . PRO B 1 51 ? 11.886 47.147 -39.757 1.00 66.32 51 PRO B CA 1
ATOM 2718 C C . PRO B 1 51 ? 10.846 46.576 -40.707 1.00 63.08 51 PRO B C 1
ATOM 2719 O O . PRO B 1 51 ? 9.703 47.037 -40.762 1.00 75.77 51 PRO B O 1
ATOM 2730 N N . ALA B 1 52 ? 11.263 45.560 -41.468 1.00 48.84 52 ALA B N 1
ATOM 2731 C CA . ALA B 1 52 ? 10.312 44.655 -42.107 1.00 49.87 52 ALA B CA 1
ATOM 2732 C C . ALA B 1 52 ? 9.374 44.046 -41.064 1.00 64.75 52 ALA B C 1
ATOM 2733 O O . ALA B 1 52 ? 9.778 43.760 -39.927 1.00 58.77 52 ALA B O 1
ATOM 2740 N N . ILE B 1 53 ? 8.104 43.866 -41.440 1.00 65.65 53 ILE B N 1
ATOM 2741 C CA . ILE B 1 53 ? 7.105 43.312 -40.528 1.00 56.65 53 ILE B CA 1
ATOM 2742 C C . ILE B 1 53 ? 6.306 42.236 -41.234 1.00 59.90 53 ILE B C 1
ATOM 2743 O O . ILE B 1 53 ? 5.598 42.511 -42.212 1.00 60.84 53 ILE B O 1
ATOM 2759 N N . GLY B 1 54 ? 6.412 41.019 -40.716 1.00 56.15 54 GLY B N 1
ATOM 2760 C CA . GLY B 1 54 ? 5.729 39.867 -41.249 1.00 42.56 54 GLY B CA 1
ATOM 2761 C C . GLY B 1 54 ? 6.608 39.119 -42.220 1.00 45.29 54 GLY B C 1
ATOM 2762 O O . GLY B 1 54 ? 7.596 39.628 -42.732 1.00 53.53 54 GLY B O 1
ATOM 2766 N N . ARG B 1 55 ? 6.237 37.875 -42.463 1.00 41.97 55 ARG B N 1
ATOM 2767 C CA . ARG B 1 55 ? 7.097 37.023 -43.257 1.00 52.15 55 ARG B CA 1
ATOM 2768 C C . ARG B 1 55 ? 7.215 37.550 -44.679 1.00 64.25 55 ARG B C 1
ATOM 2769 O O . ARG B 1 55 ? 8.304 37.516 -45.265 1.00 67.72 55 ARG B O 1
ATOM 2790 N N . GLU B 1 56 ? 6.114 38.048 -45.253 1.00 65.85 56 GLU B N 1
ATOM 2791 C CA . GLU B 1 56 ? 6.168 38.526 -46.636 1.00 61.59 56 GLU B CA 1
ATOM 2792 C C . GLU B 1 56 ? 7.161 39.676 -46.767 1.00 56.99 56 GLU B C 1
ATOM 2793 O O . GLU B 1 56 ? 8.021 39.668 -47.653 1.00 58.21 56 GLU B O 1
ATOM 2797 N N . ALA B 1 57 ? 7.060 40.670 -45.871 1.00 43.81 57 ALA B N 1
ATOM 2798 C CA . ALA B 1 57 ? 7.991 41.789 -45.863 1.00 44.42 57 ALA B CA 1
ATOM 2799 C C . ALA B 1 57 ? 9.428 41.349 -45.577 1.00 69.14 57 ALA B C 1
ATOM 2800 O O . ALA B 1 57 ? 10.374 41.944 -46.114 1.00 71.08 57 ALA B O 1
ATOM 2807 N N . ILE B 1 58 ? 9.617 40.340 -44.719 1.00 67.31 58 ILE B N 1
ATOM 2808 C CA . ILE B 1 58 ? 10.964 39.873 -44.420 1.00 55.75 58 ILE B CA 1
ATOM 2809 C C . ILE B 1 58 ? 11.595 39.299 -45.675 1.00 57.73 58 ILE B C 1
ATOM 2810 O O . ILE B 1 58 ? 12.760 39.567 -45.987 1.00 52.88 58 ILE B O 1
ATOM 2826 N N . VAL B 1 59 ? 10.845 38.485 -46.410 1.00 52.82 59 VAL B N 1
ATOM 2827 C CA . VAL B 1 59 ? 11.399 37.914 -47.633 1.00 63.00 59 VAL B CA 1
ATOM 2828 C C . VAL B 1 59 ? 11.629 39.003 -48.679 1.00 71.99 59 VAL B C 1
ATOM 2829 O O . VAL B 1 59 ? 12.633 38.984 -49.405 1.00 72.26 59 VAL B O 1
ATOM 2842 N N . ARG B 1 60 ? 10.708 39.965 -48.778 1.00 64.09 60 ARG B N 1
ATOM 2843 C CA . ARG B 1 60 ? 10.896 41.063 -49.720 1.00 73.48 60 ARG B CA 1
ATOM 2844 C C . ARG B 1 60 ? 12.166 41.846 -49.400 1.00 80.81 60 ARG B C 1
ATOM 2845 O O . ARG B 1 60 ? 12.952 42.156 -50.306 1.00 90.50 60 ARG B O 1
ATOM 2849 N N . GLU B 1 61 ? 12.402 42.160 -48.117 1.00 72.33 61 GLU B N 1
ATOM 2850 C CA . GLU B 1 61 ? 13.544 43.007 -47.787 1.00 72.26 61 GLU B CA 1
ATOM 2851 C C . GLU B 1 61 ? 14.880 42.283 -47.930 1.00 79.08 61 GLU B C 1
ATOM 2852 O O . GLU B 1 61 ? 15.907 42.945 -48.115 1.00 82.21 61 GLU B O 1
ATOM 2864 N N . LEU B 1 62 ? 14.905 40.951 -47.839 1.00 67.46 62 LEU B N 1
ATOM 2865 C CA . LEU B 1 62 ? 16.165 40.247 -48.044 1.00 79.90 62 LEU B CA 1
ATOM 2866 C C . LEU B 1 62 ? 16.427 39.999 -49.515 1.00 77.18 62 LEU B C 1
ATOM 2867 O O . LEU B 1 62 ? 17.586 39.842 -49.913 1.00 82.89 62 LEU B O 1
ATOM 2883 N N . ASN B 1 63 ? 15.374 39.955 -50.329 1.00 79.09 63 ASN B N 1
ATOM 2884 C CA . ASN B 1 63 ? 15.580 39.887 -51.769 1.00 81.36 63 ASN B CA 1
ATOM 2885 C C . ASN B 1 63 ? 16.043 41.236 -52.313 1.00 82.45 63 ASN B C 1
ATOM 2886 O O . ASN B 1 63 ? 16.853 41.273 -53.245 1.00 87.03 63 ASN B O 1
ATOM 2897 N N . GLU B 1 64 ? 15.600 42.344 -51.703 1.00 79.23 64 GLU B N 1
ATOM 2898 C CA . GLU B 1 64 ? 16.075 43.667 -52.108 1.00 85.63 64 GLU B CA 1
ATOM 2899 C C . GLU B 1 64 ? 17.532 43.893 -51.683 1.00 89.86 64 GLU B C 1
ATOM 2900 O O . GLU B 1 64 ? 18.316 44.498 -52.422 1.00 94.55 64 GLU B O 1
ATOM 2904 N N . PHE B 1 65 ? 17.912 43.403 -50.493 1.00 96.60 65 PHE B N 1
ATOM 2905 C CA . PHE B 1 65 ? 19.276 43.567 -49.977 1.00 90.78 65 PHE B CA 1
ATOM 2906 C C . PHE B 1 65 ? 20.285 42.790 -50.810 1.00 91.18 65 PHE B C 1
ATOM 2907 O O . PHE B 1 65 ? 21.345 43.325 -51.162 1.00 89.54 65 PHE B O 1
ATOM 2924 N N . HIS B 1 66 ? 19.980 41.525 -51.121 1.00 87.20 66 HIS B N 1
ATOM 2925 C CA . HIS B 1 66 ? 20.825 40.725 -51.993 1.00 96.55 66 HIS B CA 1
ATOM 2926 C C . HIS B 1 66 ? 20.694 41.158 -53.445 1.00 102.85 66 HIS B C 1
ATOM 2927 O O . HIS B 1 66 ? 21.489 40.697 -54.274 1.00 100.01 66 HIS B O 1
ATOM 2941 N N . GLU B 1 67 ? 19.750 42.067 -53.749 1.00 114.87 67 GLU B N 1
ATOM 2942 C CA . GLU B 1 67 ? 19.476 42.560 -55.098 1.00 110.70 67 GLU B CA 1
ATOM 2943 C C . GLU B 1 67 ? 20.579 43.502 -55.616 1.00 111.16 67 GLU B C 1
ATOM 2944 O O . GLU B 1 67 ? 21.078 43.288 -56.718 1.00 120.75 67 GLU B O 1
ATOM 2948 N N . ARG B 1 68 ? 20.891 44.588 -54.903 1.00 104.10 68 ARG B N 1
ATOM 2949 C CA . ARG B 1 68 ? 22.071 45.404 -55.152 1.00 109.01 68 ARG B CA 1
ATOM 2950 C C . ARG B 1 68 ? 23.049 44.818 -54.124 1.00 105.44 68 ARG B C 1
ATOM 2951 O O . ARG B 1 68 ? 22.685 44.783 -52.962 1.00 106.42 68 ARG B O 1
ATOM 2954 N N . TYR B 1 69 ? 24.285 44.388 -54.506 1.00 107.67 69 TYR B N 1
ATOM 2955 C CA . TYR B 1 69 ? 25.334 43.744 -53.604 1.00 87.01 69 TYR B CA 1
ATOM 2956 C C . TYR B 1 69 ? 25.366 42.263 -54.086 1.00 92.61 69 TYR B C 1
ATOM 2957 O O . TYR B 1 69 ? 25.166 41.986 -55.292 1.00 85.21 69 TYR B O 1
ATOM 2961 N N . PRO B 1 73 ? 28.367 36.049 -56.690 1.00 84.59 73 PRO B N 1
ATOM 2962 C CA . PRO B 1 73 ? 29.481 35.150 -56.344 1.00 86.31 73 PRO B CA 1
ATOM 2963 C C . PRO B 1 73 ? 30.027 35.405 -54.905 1.00 83.92 73 PRO B C 1
ATOM 2964 O O . PRO B 1 73 ? 31.216 35.654 -54.688 1.00 78.89 73 PRO B O 1
ATOM 2975 N N . VAL B 1 74 ? 29.141 35.310 -53.918 1.00 72.48 74 VAL B N 1
ATOM 2976 C CA . VAL B 1 74 ? 29.423 35.754 -52.558 1.00 66.09 74 VAL B CA 1
ATOM 2977 C C . VAL B 1 74 ? 28.803 34.789 -51.545 1.00 57.02 74 VAL B C 1
ATOM 2978 O O . VAL B 1 74 ? 27.656 34.354 -51.699 1.00 60.42 74 VAL B O 1
ATOM 2991 N N . GLN B 1 75 ? 29.555 34.472 -50.493 1.00 54.36 75 GLN B N 1
ATOM 2992 C CA . GLN B 1 75 ? 29.084 33.587 -49.425 1.00 41.24 75 GLN B CA 1
ATOM 2993 C C . GLN B 1 75 ? 29.170 34.336 -48.113 1.00 38.48 75 GLN B C 1
ATOM 2994 O O . GLN B 1 75 ? 30.264 34.492 -47.565 1.00 40.00 75 GLN B O 1
ATOM 3008 N N . ARG B 1 76 ? 28.033 34.789 -47.605 1.00 38.65 76 ARG B N 1
ATOM 3009 C CA . ARG B 1 76 ? 27.951 35.304 -46.243 1.00 45.31 76 ARG B CA 1
ATOM 3010 C C . ARG B 1 76 ? 27.774 34.183 -45.193 1.00 43.49 76 ARG B C 1
ATOM 3011 O O . ARG B 1 76 ? 27.213 33.121 -45.468 1.00 39.26 76 ARG B O 1
ATOM 3032 N N . ARG B 1 77 ? 28.344 34.421 -44.001 1.00 31.79 77 ARG B N 1
ATOM 3033 C CA . ARG B 1 77 ? 28.210 33.599 -42.807 1.00 35.88 77 ARG B CA 1
ATOM 3034 C C . ARG B 1 77 ? 27.908 34.536 -41.662 1.00 42.11 77 ARG B C 1
ATOM 3035 O O . ARG B 1 77 ? 28.522 35.596 -41.564 1.00 38.40 77 ARG B O 1
ATOM 3056 N N . HIS B 1 78 ? 26.952 34.170 -40.822 1.00 38.90 78 HIS B N 1
ATOM 3057 C CA . HIS B 1 78 ? 26.701 34.876 -39.571 1.00 36.09 78 HIS B CA 1
ATOM 3058 C C . HIS B 1 78 ? 27.066 33.959 -38.415 1.00 34.87 78 HIS B C 1
ATOM 3059 O O . HIS B 1 78 ? 26.535 32.839 -38.318 1.00 38.68 78 HIS B O 1
ATOM 3073 N N . MET B 1 79 ? 27.933 34.440 -37.534 1.00 29.89 79 MET B N 1
ATOM 3074 C CA . MET B 1 79 ? 28.426 33.657 -36.415 1.00 35.52 79 MET B CA 1
ATOM 3075 C C . MET B 1 79 ? 27.992 34.287 -35.106 1.00 37.29 79 MET B C 1
ATOM 3076 O O . MET B 1 79 ? 28.385 35.423 -34.795 1.00 33.07 79 MET B O 1
ATOM 3090 N N . PHE B 1 80 ? 27.176 33.551 -34.349 1.00 29.45 80 PHE B N 1
ATOM 3091 C CA . PHE B 1 80 ? 26.624 34.055 -33.097 1.00 35.53 80 PHE B CA 1
ATOM 3092 C C . PHE B 1 80 ? 27.481 33.577 -31.932 1.00 32.52 80 PHE B C 1
ATOM 3093 O O . PHE B 1 80 ? 27.930 32.432 -31.937 1.00 25.37 80 PHE B 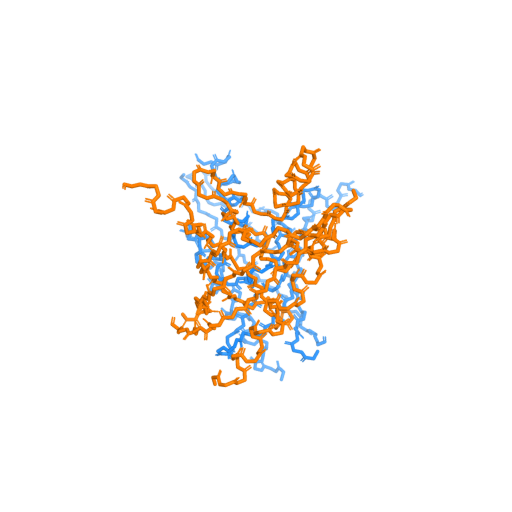O 1
ATOM 3110 N N . THR B 1 81 ? 27.708 34.444 -30.936 1.00 25.21 81 THR B N 1
ATOM 3111 C CA . THR B 1 81 ? 28.291 34.008 -29.667 1.00 26.97 81 THR B CA 1
ATOM 3112 C C . THR B 1 81 ? 27.676 34.801 -28.508 1.00 28.22 81 THR B C 1
ATOM 3113 O O . THR B 1 81 ? 26.929 35.763 -28.714 1.00 27.74 81 THR B O 1
ATOM 3124 N N . MET B 1 82 ? 28.034 34.430 -27.286 1.00 21.36 82 MET B N 1
ATOM 3125 C CA . MET B 1 82 ? 27.710 35.215 -26.109 1.00 30.34 82 MET B CA 1
ATOM 3126 C C . MET B 1 82 ? 26.206 35.309 -25.883 1.00 29.55 82 MET B C 1
ATOM 3127 O O . MET B 1 82 ? 25.676 36.389 -25.696 1.00 25.87 82 MET B O 1
ATOM 3141 N N . LEU B 1 83 ? 25.525 34.171 -25.866 1.00 28.63 83 LEU B N 1
ATOM 3142 C CA . LEU B 1 83 ? 24.076 34.162 -25.647 1.00 31.60 83 LEU B CA 1
ATOM 3143 C C . LEU B 1 83 ? 23.759 34.284 -24.153 1.00 27.68 83 LEU B C 1
ATOM 3144 O O . LEU B 1 83 ? 24.291 33.526 -23.344 1.00 24.21 83 LEU B O 1
ATOM 3160 N N . ALA B 1 84 ? 22.951 35.288 -23.784 1.00 30.54 84 ALA B N 1
ATOM 3161 C CA . ALA B 1 84 ? 22.341 35.383 -22.451 1.00 38.54 84 ALA B CA 1
ATOM 3162 C C . ALA B 1 84 ? 20.833 35.454 -22.641 1.00 34.89 84 ALA B C 1
ATOM 3163 O O . ALA B 1 84 ? 20.353 36.295 -23.403 1.00 30.63 84 ALA B O 1
ATOM 3170 N N . ILE B 1 85 ? 20.093 34.559 -21.983 1.00 35.95 85 ILE B N 1
ATOM 3171 C CA . ILE B 1 85 ? 18.635 34.576 -22.030 1.00 37.08 85 ILE B CA 1
ATOM 3172 C C . ILE B 1 85 ? 18.086 35.059 -20.691 1.00 38.20 85 ILE B C 1
ATOM 3173 O O . ILE B 1 85 ? 18.753 34.982 -19.659 1.00 39.55 85 ILE B O 1
ATOM 3189 N N . ASP B 1 86 ? 16.848 35.558 -20.719 1.00 42.52 86 ASP B N 1
ATOM 3190 C CA . ASP B 1 86 ? 16.145 36.013 -19.517 1.00 53.25 86 ASP B CA 1
ATOM 3191 C C . ASP B 1 86 ? 14.632 35.978 -1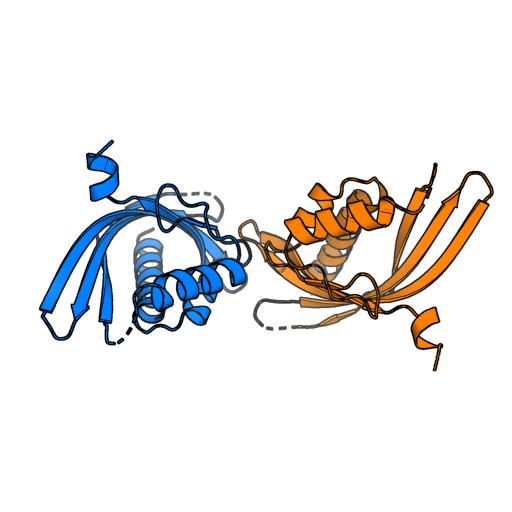9.745 1.00 53.44 86 ASP B C 1
ATOM 3192 O O . ASP B 1 86 ? 14.149 36.257 -20.849 1.00 48.88 86 ASP B O 1
ATOM 3196 N N . GLU B 1 87 ? 13.879 35.680 -18.681 1.00 91.18 87 GLU B N 1
ATOM 3197 C CA . GLU B 1 87 ? 12.403 35.699 -18.762 1.00 77.91 87 GLU B CA 1
ATOM 3198 C C . GLU B 1 87 ? 11.792 37.059 -18.401 1.00 64.50 87 GLU B C 1
ATOM 3199 O O . GLU B 1 87 ? 11.053 37.649 -19.198 1.00 84.54 87 GLU B O 1
ATOM 3203 N N . ASP B 1 93 ? 5.802 36.252 -19.596 1.00 88.10 93 ASP B N 1
ATOM 3204 C CA . ASP B 1 93 ? 5.124 34.989 -19.309 1.00 103.72 93 ASP B CA 1
ATOM 3205 C C . ASP B 1 93 ? 5.334 34.023 -20.479 1.00 99.78 93 ASP B C 1
ATOM 3206 O O . ASP B 1 93 ? 5.835 32.896 -20.308 1.00 87.16 93 ASP B O 1
ATOM 3209 N N . SER B 1 94 ? 4.944 34.486 -21.664 1.00 78.75 94 SER B N 1
ATOM 3210 C CA . SER B 1 94 ? 4.902 33.622 -22.829 1.00 80.22 94 SER B CA 1
ATOM 3211 C C . SER B 1 94 ? 6.250 33.511 -23.546 1.00 86.48 94 SER B C 1
ATOM 3212 O O . SER B 1 94 ? 6.381 32.648 -24.431 1.00 74.01 94 SER B O 1
ATOM 3216 N N . ALA B 1 95 ? 7.257 34.319 -23.174 1.00 74.73 95 ALA B N 1
ATOM 3217 C CA . ALA B 1 95 ? 8.298 34.715 -24.112 1.00 59.39 95 ALA B CA 1
ATOM 3218 C C . ALA B 1 95 ? 9.688 34.790 -23.486 1.00 59.06 95 ALA B C 1
ATOM 3219 O O . ALA B 1 95 ? 9.856 35.010 -22.282 1.00 57.79 95 ALA B O 1
ATOM 3226 N N . VAL B 1 96 ? 10.696 34.633 -24.351 1.00 50.64 96 VAL B N 1
ATOM 3227 C CA . VAL B 1 96 ? 12.095 34.610 -23.930 1.00 51.98 96 VAL B CA 1
ATOM 3228 C C . VAL B 1 96 ? 12.877 35.686 -24.686 1.00 37.86 96 VAL B C 1
ATOM 3229 O O . VAL B 1 96 ? 12.777 35.801 -25.912 1.00 39.18 96 VAL B O 1
ATOM 3242 N N . GLN B 1 97 ? 13.654 36.459 -23.947 1.00 36.84 97 GLN B N 1
ATOM 3243 C CA . GLN B 1 97 ? 14.581 37.441 -24.494 1.00 44.15 97 GLN B CA 1
ATOM 3244 C C . GLN B 1 97 ? 15.989 36.844 -24.603 1.00 41.24 97 GLN B C 1
ATOM 3245 O O . GLN B 1 97 ? 16.539 36.334 -23.608 1.00 34.91 97 GLN B O 1
ATOM 3259 N N . ALA B 1 98 ? 16.582 36.970 -25.799 1.00 34.30 98 ALA B N 1
ATOM 3260 C CA . ALA B 1 98 ? 17.951 36.537 -26.083 1.00 34.59 98 ALA B CA 1
ATOM 3261 C C . ALA B 1 98 ? 18.803 37.720 -26.545 1.00 33.48 98 ALA B C 1
ATOM 3262 O O . ALA B 1 98 ? 18.561 38.283 -27.626 1.00 32.54 98 ALA B O 1
ATOM 3269 N N . ASP B 1 99 ? 19.837 38.040 -25.757 1.00 35.97 99 ASP B N 1
ATOM 3270 C CA . ASP B 1 99 ? 20.903 38.984 -26.120 1.00 29.25 99 ASP B CA 1
ATOM 3271 C C . ASP B 1 99 ? 22.163 38.226 -26.497 1.00 36.06 99 ASP B C 1
ATOM 3272 O O . ASP B 1 99 ? 22.612 37.359 -25.740 1.00 31.20 99 ASP B O 1
ATOM 3281 N N . PHE B 1 100 ? 22.757 38.593 -27.634 1.00 29.18 100 PHE B N 1
ATOM 3282 C CA . PHE B 1 100 ? 23.947 37.921 -28.106 1.00 33.70 100 PHE B CA 1
ATOM 3283 C C . PHE B 1 100 ? 24.702 38.805 -29.097 1.00 37.49 100 PHE B C 1
ATOM 3284 O O . PHE B 1 100 ? 24.220 39.847 -29.528 1.00 27.79 100 PHE B O 1
ATOM 3301 N N . TYR B 1 101 ? 25.879 38.314 -29.495 1.00 30.62 101 TYR B N 1
ATOM 3302 C CA . TYR B 1 101 ? 26.792 38.967 -30.412 1.00 31.19 101 TYR B CA 1
ATOM 3303 C C . TYR B 1 101 ? 26.747 38.226 -31.730 1.00 33.34 101 TYR B C 1
ATOM 3304 O O . TYR B 1 101 ? 26.680 36.990 -31.771 1.00 33.08 101 TYR B O 1
ATOM 3322 N N . THR B 1 102 ? 26.824 38.991 -32.799 1.00 35.56 102 THR B N 1
ATOM 3323 C CA . THR B 1 102 ? 26.908 38.471 -34.144 1.00 44.49 102 THR B CA 1
ATOM 3324 C C . THR B 1 102 ? 28.165 38.992 -34.803 1.00 39.63 102 THR B C 1
ATOM 3325 O O . THR B 1 102 ? 28.477 40.177 -34.697 1.00 38.54 102 THR B O 1
ATOM 3336 N N . LEU B 1 103 ? 28.854 38.115 -35.518 1.00 30.92 103 LEU B N 1
ATOM 3337 C CA . LEU B 1 103 ? 29.966 38.500 -36.368 1.00 29.66 103 LEU B CA 1
ATOM 3338 C C . LEU B 1 103 ? 29.660 38.063 -37.791 1.00 33.45 103 LEU B C 1
ATOM 3339 O O . LEU B 1 103 ? 29.457 36.869 -38.047 1.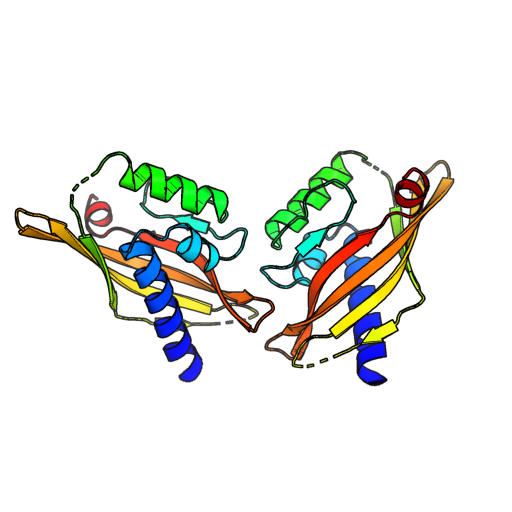00 31.24 103 LEU B O 1
ATOM 3355 N N . VAL B 1 104 ? 29.628 39.034 -38.709 1.00 35.55 104 VAL B N 1
ATOM 3356 C CA . VAL B 1 104 ? 29.327 38.804 -40.125 1.00 37.75 104 VAL B CA 1
ATOM 3357 C C . VAL B 1 104 ? 30.628 38.563 -40.883 1.00 35.18 104 VAL B C 1
ATOM 3358 O O . VAL B 1 104 ? 31.609 39.296 -40.706 1.00 37.14 104 VAL B O 1
ATOM 3371 N N . LEU B 1 105 ? 30.635 37.543 -41.730 1.00 35.32 105 LEU B N 1
ATOM 3372 C CA . LEU B 1 105 ? 31.753 37.207 -42.604 1.00 30.27 105 LEU B CA 1
ATOM 3373 C C . LEU B 1 105 ? 31.251 37.122 -44.031 1.00 44.61 105 LEU B C 1
ATOM 3374 O O . LEU B 1 105 ? 30.184 36.553 -44.286 1.00 42.29 105 LEU B O 1
ATOM 3390 N N . THR B 1 106 ? 32.000 37.710 -44.961 1.00 34.10 106 THR B N 1
ATOM 3391 C CA . THR B 1 106 ? 31.602 37.706 -46.373 1.00 39.07 106 THR B CA 1
ATOM 3392 C C . THR B 1 106 ? 32.776 37.231 -47.200 1.00 39.57 106 THR B C 1
ATOM 3393 O O . THR B 1 106 ? 33.786 37.925 -47.284 1.00 38.37 106 THR B O 1
ATOM 3404 N N . THR B 1 107 ? 32.670 36.053 -47.788 1.00 34.61 107 THR B N 1
ATOM 3405 C CA . THR B 1 107 ? 33.751 35.520 -48.591 1.00 39.55 107 THR B CA 1
ATOM 3406 C C . THR B 1 107 ? 33.470 35.814 -50.061 1.00 42.03 107 THR B C 1
ATOM 3407 O O . THR B 1 107 ? 32.355 35.578 -50.544 1.00 39.79 107 THR B O 1
ATOM 3418 N N . ARG B 1 108 ? 34.463 36.356 -50.753 1.00 50.06 108 ARG B N 1
ATOM 3419 C CA . ARG B 1 108 ? 34.350 36.649 -52.177 1.00 53.97 108 ARG B CA 1
ATOM 3420 C C . ARG B 1 108 ? 35.466 35.952 -52.924 1.00 49.63 108 ARG B C 1
ATOM 3421 O O . ARG B 1 108 ? 36.372 35.352 -52.323 1.00 47.73 108 ARG B O 1
ATOM 3442 N N . VAL B 1 109 ? 35.426 36.067 -54.252 1.00 51.89 109 VAL B N 1
ATOM 3443 C CA . VAL B 1 109 ? 36.546 35.547 -55.034 1.00 63.68 109 VAL B CA 1
ATOM 3444 C C . VAL B 1 109 ? 37.839 36.181 -54.557 1.00 54.17 109 VAL B C 1
ATOM 3445 O O . VAL B 1 109 ? 38.849 35.492 -54.387 1.00 52.84 109 VAL B O 1
ATOM 3458 N N . ASP B 1 110 ? 37.813 37.489 -54.257 1.00 56.96 110 ASP B N 1
ATOM 3459 C CA . ASP B 1 110 ? 39.048 38.190 -53.906 1.00 67.53 110 ASP B CA 1
ATOM 3460 C C . ASP B 1 110 ? 39.414 38.139 -52.423 1.00 62.20 110 ASP B C 1
ATOM 3461 O O . ASP B 1 110 ? 40.491 38.634 -52.068 1.00 61.21 110 ASP B O 1
ATOM 3470 N N . GLY B 1 111 ? 38.566 37.613 -51.546 1.00 61.64 111 GLY B N 1
ATOM 3471 C CA . GLY B 1 111 ? 38.975 37.386 -50.170 1.00 53.15 111 GLY B CA 1
ATOM 3472 C C . GLY B 1 111 ? 37.826 37.502 -49.181 1.00 47.20 111 GLY B C 1
ATOM 3473 O O . GLY B 1 111 ? 36.646 37.548 -49.544 1.00 38.55 111 GLY B O 1
ATOM 3477 N N . LEU B 1 112 ? 38.204 37.589 -47.911 1.00 44.83 112 LEU B N 1
ATOM 3478 C CA . LEU B 1 112 ? 37.260 37.536 -46.805 1.00 44.87 112 LEU B CA 1
ATOM 3479 C C . LEU B 1 112 ? 37.176 38.868 -46.074 1.00 41.04 112 LEU B C 1
ATOM 3480 O O . LEU B 1 112 ? 38.168 39.341 -45.524 1.00 39.55 112 LEU B O 1
ATOM 3496 N N . THR B 1 113 ? 35.974 39.425 -46.012 1.00 37.88 113 THR B N 1
ATOM 3497 C CA . THR B 1 113 ? 35.701 40.653 -45.285 1.00 44.77 113 THR B CA 1
ATOM 3498 C C . THR B 1 113 ? 35.083 40.291 -43.932 1.00 45.75 113 THR B C 1
ATOM 3499 O O . THR B 1 113 ? 34.021 39.658 -43.877 1.00 44.47 113 THR B O 1
ATOM 3510 N N . VAL B 1 114 ? 35.736 40.721 -42.850 1.00 37.70 114 VAL B N 1
ATOM 3511 C CA . VAL B 1 114 ? 35.297 40.450 -41.498 1.00 36.55 114 VAL B CA 1
ATOM 3512 C C . VAL B 1 114 ? 34.592 41.685 -40.977 1.00 39.41 114 VAL B C 1
ATOM 3513 O O . VAL B 1 114 ? 35.183 42.761 -40.908 1.00 42.50 114 VAL B O 1
ATOM 3526 N N . GLY B 1 115 ? 33.339 41.535 -40.593 1.00 39.44 115 GLY B N 1
ATOM 3527 C CA . GLY B 1 115 ? 32.641 42.597 -39.913 1.00 36.05 115 GLY B CA 1
ATOM 3528 C C . GLY B 1 115 ? 31.422 42.958 -40.715 1.00 37.58 115 GLY B C 1
ATOM 3529 O O . GLY B 1 115 ? 31.242 42.479 -41.826 1.00 40.98 115 GLY B O 1
ATOM 3533 N N . PRO B 1 116 ? 30.522 43.749 -40.146 1.00 36.32 116 PRO B N 1
ATOM 3534 C CA . PRO B 1 116 ? 30.623 44.259 -38.778 1.00 40.69 116 PRO B CA 1
ATOM 3535 C C . PRO B 1 116 ? 30.293 43.294 -37.628 1.00 46.09 116 PRO B C 1
ATOM 3536 O O . PRO B 1 116 ? 29.790 42.185 -37.839 1.00 31.35 116 PRO B O 1
ATOM 3547 N N . SER B 1 117 ? 30.622 43.778 -36.429 1.00 39.79 117 SER B N 1
ATOM 3548 C CA . SER B 1 117 ? 30.257 43.201 -35.147 1.00 46.26 117 SER B CA 1
ATOM 3549 C C . SER B 1 117 ? 28.909 43.768 -34.736 1.00 56.24 117 SER B C 1
ATOM 3550 O O . SER B 1 117 ? 28.755 44.989 -34.705 1.00 43.43 117 SER B O 1
ATOM 3558 N N . CYS B 1 118 ? 27.946 42.902 -34.400 1.00 46.31 118 CYS B N 1
ATOM 3559 C CA . CYS B 1 118 ? 26.603 43.358 -34.027 1.00 47.20 118 CYS B CA 1
ATOM 3560 C C . CYS B 1 118 ? 26.022 42.720 -32.771 1.00 45.51 118 CYS B C 1
ATOM 3561 O O . CYS B 1 118 ? 25.710 41.508 -32.771 1.00 44.11 118 CYS B O 1
ATOM 3569 N N . PRO B 1 119 ? 25.808 43.482 -31.698 1.00 37.43 119 PRO B N 1
ATOM 3570 C CA . PRO B 1 119 ? 24.932 43.002 -30.623 1.00 44.64 119 PRO B CA 1
ATOM 3571 C C . PRO B 1 119 ? 23.501 42.917 -31.122 1.00 45.01 119 PRO B C 1
ATOM 3572 O O . PRO B 1 119 ? 23.007 43.826 -31.806 1.00 45.77 119 PRO B O 1
ATOM 3583 N N . VAL B 1 120 ? 22.829 41.817 -30.781 1.00 31.95 120 VAL B N 1
ATOM 3584 C CA . VAL B 1 120 ? 21.463 41.581 -31.243 1.00 33.98 120 VAL B CA 1
ATOM 3585 C C . VAL B 1 120 ? 20.575 41.174 -30.082 1.00 41.39 120 VAL B C 1
ATOM 3586 O O . VAL B 1 120 ? 20.993 40.413 -29.194 1.00 35.76 120 VAL B O 1
ATOM 3599 N N . ARG B 1 121 ? 19.321 41.614 -30.137 1.00 38.77 121 ARG B N 1
ATOM 3600 C CA . ARG B 1 121 ? 18.308 41.180 -29.184 1.00 38.31 121 ARG B CA 1
ATOM 3601 C C . ARG B 1 121 ? 17.149 40.495 -29.901 1.00 41.31 121 ARG B C 1
ATOM 3602 O O . ARG B 1 121 ? 16.525 41.074 -30.800 1.00 40.60 121 ARG B O 1
ATOM 3623 N N . ASP B 1 122 ? 16.870 39.256 -29.501 1.00 37.45 122 ASP B N 1
ATOM 3624 C CA . ASP B 1 122 ? 15.804 38.438 -30.064 1.00 34.80 122 ASP B CA 1
ATOM 3625 C C . ASP B 1 122 ? 14.693 38.315 -29.036 1.00 38.55 122 ASP B C 1
ATOM 3626 O O . ASP B 1 122 ? 14.959 38.302 -27.831 1.00 36.07 122 ASP B O 1
ATOM 3635 N N . VAL B 1 123 ? 13.456 38.155 -29.505 1.00 44.71 123 VAL B N 1
ATOM 3636 C CA . VAL B 1 123 ? 12.345 37.744 -28.648 1.00 34.02 123 VAL B CA 1
ATOM 3637 C C . VAL B 1 123 ? 11.723 36.493 -29.250 1.00 34.24 123 VAL B C 1
ATOM 3638 O O . VAL B 1 123 ? 11.310 36.490 -30.415 1.00 34.75 123 VAL B O 1
ATOM 3651 N N . LEU B 1 124 ? 11.694 35.418 -28.470 1.00 37.30 124 LEU B N 1
ATOM 3652 C CA . LEU B 1 124 ? 11.179 34.133 -28.921 1.00 40.23 124 LEU B CA 1
ATOM 3653 C C . LEU B 1 124 ? 9.928 33.733 -28.142 1.00 38.70 124 LEU B C 1
ATOM 3654 O O . LEU B 1 124 ? 9.809 33.996 -26.940 1.00 35.18 124 LEU B O 1
ATOM 3670 N N . VAL B 1 125 ? 9.003 33.118 -28.873 1.00 40.70 125 VAL B N 1
ATOM 3671 C CA . VAL B 1 125 ? 7.790 32.491 -28.381 1.00 37.93 125 VAL B CA 1
ATOM 3672 C C . VAL B 1 125 ? 7.729 31.101 -28.998 1.00 40.49 125 VAL B C 1
ATOM 3673 O O . VAL B 1 125 ? 8.610 30.699 -29.770 1.00 36.92 125 VAL B O 1
ATOM 3686 N N . ARG B 1 126 ? 6.674 30.369 -28.658 1.00 38.52 126 ARG B N 1
ATOM 3687 C CA . ARG B 1 126 ? 6.444 29.024 -29.172 1.00 38.24 126 ARG B CA 1
ATOM 3688 C C . ARG B 1 126 ? 5.208 29.034 -30.052 1.00 39.15 126 ARG B C 1
ATOM 3689 O O . ARG B 1 126 ? 4.255 29.755 -29.778 1.00 39.26 126 ARG B O 1
ATOM 3710 N N . GLY B 1 127 ? 5.250 28.295 -31.130 1.00 38.08 127 GLY B N 1
ATOM 3711 C CA . GLY B 1 127 ? 4.108 28.160 -31.985 1.00 45.74 127 GLY B CA 1
ATOM 3712 C C . GLY B 1 127 ? 3.312 26.942 -31.597 1.00 46.35 127 GLY B C 1
ATOM 3713 O O . GLY B 1 127 ? 3.631 26.244 -30.637 1.00 42.80 127 GLY B O 1
ATOM 3717 N N . ALA B 1 128 ? 2.269 26.671 -32.393 1.00 46.87 128 ALA B N 1
ATOM 3718 C CA . ALA B 1 128 ? 1.299 25.634 -32.041 1.00 48.05 128 ALA B CA 1
ATOM 3719 C C . ALA B 1 128 ? 1.956 24.273 -31.846 1.00 49.14 128 ALA B C 1
ATOM 3720 O O . ALA B 1 128 ? 1.613 23.544 -30.908 1.00 45.63 128 ALA B O 1
ATOM 3727 N N . ASP B 1 129 ? 2.896 23.907 -32.730 1.00 46.13 129 ASP B N 1
ATOM 3728 C CA . ASP B 1 129 ? 3.618 22.638 -32.602 1.00 43.14 129 ASP B CA 1
ATOM 3729 C C . ASP B 1 129 ? 4.644 22.613 -31.472 1.00 40.30 129 ASP B C 1
ATOM 3730 O O . ASP B 1 129 ? 5.338 21.613 -31.340 1.00 48.80 129 ASP B O 1
ATOM 3739 N N . GLY B 1 130 ? 4.801 23.661 -30.668 1.00 43.45 130 GLY B N 1
ATOM 3740 C CA . GLY B 1 130 ? 5.829 23.659 -29.635 1.00 54.66 130 GLY B CA 1
ATOM 3741 C C . GLY B 1 130 ? 7.200 24.218 -30.017 1.00 41.73 130 GLY B C 1
ATOM 3742 O O . GLY B 1 130 ? 7.949 24.616 -29.116 1.00 48.58 130 GLY B O 1
ATOM 3746 N N . ARG B 1 131 ? 7.553 24.248 -31.305 1.00 42.19 131 ARG B N 1
ATOM 3747 C CA . ARG B 1 131 ? 8.855 24.733 -31.745 1.00 44.50 131 ARG B CA 1
ATOM 3748 C C . ARG B 1 131 ? 8.954 26.236 -31.533 1.00 41.20 131 ARG B C 1
ATOM 3749 O O . ARG B 1 131 ? 7.954 26.953 -31.539 1.00 47.60 131 ARG B O 1
ATOM 3753 N N . LEU B 1 132 ? 10.174 26.704 -31.327 1.00 40.04 132 LEU B N 1
ATOM 3754 C CA . LEU B 1 132 ? 10.424 28.120 -31.134 1.00 42.56 132 LEU B CA 1
ATOM 3755 C C . LEU B 1 132 ? 10.230 28.921 -32.419 1.00 39.48 132 LEU B C 1
ATOM 3756 O O . LEU B 1 132 ? 10.442 28.446 -33.540 1.00 32.67 132 LEU B O 1
ATOM 3772 N N . LEU B 1 133 ? 9.822 30.161 -32.229 1.00 35.03 133 LEU B N 1
ATOM 3773 C CA . LEU B 1 133 ? 9.623 31.096 -33.304 1.00 38.12 133 LEU B CA 1
ATOM 3774 C C . LEU B 1 133 ? 10.127 32.440 -32.837 1.00 35.74 133 LEU B C 1
ATOM 3775 O O . LEU B 1 133 ? 9.895 32.837 -31.694 1.00 37.28 133 LEU B O 1
ATOM 3791 N N . THR B 1 134 ? 10.775 33.159 -33.749 1.00 39.87 134 THR B N 1
ATOM 3792 C CA . THR B 1 134 ? 11.319 34.479 -33.447 1.00 39.56 134 THR B CA 1
ATOM 3793 C C . THR B 1 134 ? 10.220 35.507 -33.645 1.00 40.36 134 THR B C 1
ATOM 3794 O O . THR B 1 134 ? 9.695 35.651 -34.755 1.00 37.98 134 THR B O 1
ATOM 3805 N N . ALA B 1 135 ? 9.887 36.230 -32.584 1.00 35.37 135 ALA B N 1
ATOM 3806 C CA . ALA B 1 135 ? 8.872 37.275 -32.706 1.00 52.28 135 ALA B CA 1
ATOM 3807 C C . ALA B 1 135 ? 9.486 38.625 -33.069 1.00 59.72 135 ALA B C 1
ATOM 3808 O O . ALA B 1 135 ? 8.865 39.413 -33.791 1.00 55.64 135 ALA B O 1
ATOM 3815 N N . SER B 1 136 ? 10.696 38.903 -32.599 1.00 49.42 136 SER B N 1
ATOM 3816 C CA . SER B 1 136 ? 11.370 40.143 -32.934 1.00 54.16 136 SER B CA 1
ATOM 3817 C C . SER B 1 136 ? 12.885 39.957 -32.902 1.00 56.96 136 SER B C 1
ATOM 3818 O O . SER B 1 136 ? 13.418 39.259 -32.038 1.00 37.97 136 SER B O 1
ATOM 3826 N N . ARG B 1 137 ? 13.557 40.605 -33.852 1.00 51.19 137 ARG B N 1
ATOM 3827 C CA . ARG B 1 137 ? 15.010 40.665 -33.936 1.00 42.31 137 ARG B CA 1
ATOM 3828 C C . ARG B 1 137 ? 15.417 42.116 -34.160 1.00 46.99 137 ARG B C 1
ATOM 3829 O O . ARG B 1 137 ? 15.059 42.710 -35.174 1.00 45.23 137 ARG B O 1
ATOM 3850 N N . TRP B 1 138 ? 16.163 42.674 -33.229 1.00 41.98 138 TRP B N 1
ATOM 3851 C CA . TRP B 1 138 ? 16.666 44.037 -33.302 1.00 47.04 138 TRP B CA 1
ATOM 3852 C C . TRP B 1 138 ? 18.184 44.016 -33.431 1.00 49.34 138 TRP B C 1
ATOM 3853 O O . TRP B 1 138 ? 18.886 43.749 -32.448 1.00 37.04 138 TRP B O 1
ATOM 3874 N N . VAL B 1 139 ? 18.693 44.354 -34.614 1.00 58.12 139 VAL B N 1
ATOM 3875 C CA . VAL B 1 139 ? 20.129 44.393 -34.866 1.00 50.75 139 VAL B CA 1
ATOM 3876 C C . VAL B 1 139 ? 20.656 45.812 -34.677 1.00 53.45 139 VAL B C 1
ATOM 3877 O O . VAL B 1 139 ? 20.109 46.765 -35.247 1.00 58.26 139 VAL B O 1
ATOM 3890 N N . GLU B 1 140 ? 21.712 45.945 -33.868 1.00 53.27 140 GLU B N 1
ATOM 3891 C CA . GLU B 1 140 ? 22.594 47.110 -33.827 1.00 56.86 140 GLU B CA 1
ATOM 3892 C C . GLU B 1 140 ? 23.919 46.793 -34.523 1.00 59.63 140 GLU B C 1
ATOM 3893 O O . GLU B 1 140 ? 24.345 45.637 -34.555 1.00 52.70 140 GLU B O 1
ATOM 3905 N N . HIS B 1 141 ? 24.580 47.820 -35.080 1.00 57.17 141 HIS B N 1
ATOM 3906 C CA . HIS B 1 141 ? 25.878 47.668 -35.747 1.00 55.22 141 HIS B CA 1
ATOM 3907 C C . HIS B 1 141 ? 26.916 48.466 -34.977 1.00 53.18 141 HIS B C 1
ATOM 3908 O O . HIS B 1 141 ? 26.734 49.671 -34.790 1.00 54.93 141 HIS B O 1
ATOM 3922 N N . ASP B 1 142 ? 28.014 47.823 -34.556 1.00 45.87 142 ASP B N 1
ATOM 3923 C CA . ASP B 1 142 ? 28.998 48.544 -33.747 1.00 55.41 142 ASP B CA 1
ATOM 3924 C C . ASP B 1 142 ? 29.664 49.677 -34.539 1.00 57.35 142 ASP B C 1
ATOM 3925 O O . ASP B 1 142 ? 29.999 50.722 -33.969 1.00 50.62 142 ASP B O 1
ATOM 3934 N N . ASN B 1 143 ? 29.885 49.492 -35.844 1.00 51.16 143 ASN B N 1
ATOM 3935 C CA . ASN B 1 143 ? 30.503 50.565 -36.620 1.00 61.13 143 ASN B CA 1
ATOM 3936 C C . ASN B 1 143 ? 29.597 51.804 -36.655 1.00 66.25 143 ASN B C 1
ATOM 3937 O O . ASN B 1 143 ? 30.049 52.922 -36.362 1.00 61.88 143 ASN B O 1
ATOM 3948 N N . ARG B 1 144 ? 28.301 51.620 -36.953 1.00 59.31 144 ARG B N 1
ATOM 3949 C CA . ARG B 1 144 ? 27.345 52.734 -36.905 1.00 60.28 144 ARG B CA 1
ATOM 3950 C C . ARG B 1 144 ? 27.176 53.297 -35.500 1.00 62.29 144 ARG B C 1
ATOM 3951 O O . ARG B 1 144 ? 26.941 54.501 -35.335 1.00 73.92 144 ARG B O 1
ATOM 3972 N N . THR B 1 145 ? 27.278 52.453 -34.481 1.00 56.37 145 THR B N 1
ATOM 3973 C CA . THR B 1 145 ? 27.149 52.943 -33.113 1.00 64.91 145 THR B CA 1
ATOM 3974 C C . THR B 1 145 ? 28.304 53.869 -32.762 1.00 58.92 145 THR B C 1
ATOM 3975 O O . THR B 1 145 ? 28.085 54.945 -32.205 1.00 60.90 145 THR B O 1
ATOM 3986 N N . VAL B 1 146 ? 29.533 53.498 -33.141 1.00 64.89 146 VAL B N 1
ATOM 3987 C CA . VAL B 1 146 ? 30.714 54.308 -32.840 1.00 69.05 146 VAL B CA 1
ATOM 3988 C C . VAL B 1 146 ? 30.679 55.655 -33.575 1.00 69.11 146 VAL B C 1
ATOM 3989 O O . VAL B 1 146 ? 31.173 56.651 -33.037 1.00 77.82 146 VAL B O 1
ATOM 4002 N N . ALA B 1 147 ? 30.091 55.721 -34.778 1.00 73.15 147 ALA B N 1
ATOM 4003 C CA . ALA B 1 147 ? 29.668 56.995 -35.363 1.00 80.91 147 ALA B CA 1
ATOM 4004 C C . ALA B 1 147 ? 28.824 57.773 -34.343 1.00 89.26 147 ALA B C 1
ATOM 4005 O O . ALA B 1 147 ? 27.667 57.449 -34.077 1.00 77.03 147 ALA B O 1
ATOM 4012 N N . GLU B 1 148 ? 29.426 58.799 -33.764 1.00 102.14 148 GLU B N 1
ATOM 4013 C CA . GLU B 1 148 ? 28.920 59.406 -32.551 1.00 101.73 148 GLU B CA 1
ATOM 4014 C C . GLU B 1 148 ? 29.982 60.434 -32.106 1.00 101.99 148 GLU B C 1
ATOM 4015 O O . GLU B 1 148 ? 31.142 60.086 -31.832 1.00 92.01 148 GLU B O 1
#

Sequence (269 aa):
QAALYAEVQQHQARQMHALDEGKFEEYADTFTPDGVFRHTPGRDPAIGREAIVRELNEFHERYAPVQRRHMFTMLAIDEDSAVQADFYTLVLTTRVDGLTVGPSCPVRDVLVRGADGRLLTASRWVEHDNRTVAEQAALYAEVQQHQARQMHALDEGKFEEYADTFTPDGVFRHTPGRDPAIGREAIVRELNEFHERYPVQRRHMFTMLAIDEDSAVQADFYTLVLTTRVDGLTVGPSCPVRDVLVRGADGRLLTASRWVEHDNRTVAE

Radius of gyration: 22.41 Å; Cα contacts (8 Å, |Δi|>4): 507; chains: 2; bounding box: 73×46×38 Å

Solvent-accessible surface area: 15260 Å² total; per-residue (Å²): 181,79,81,48,79,57,62,0,88,99,23,7,43,159,0,11,116,10,14,18,95,42,103,18,109,99,1,1,84,28,0,2,15,36,0,38,10,25,23,33,22,69,102,118,39,7,73,0,58,39,16,0,26,127,15,10,80,87,49,49,84,67,152,95,134,54,58,57,89,34,92,51,80,141,21,62,45,57,138,161,83,43,12,54,0,53,6,126,8,67,10,24,8,66,94,151,123,32,99,63,100,23,44,52,4,47,10,117,0,43,0,14,108,20,106,122,34,50,14,38,0,14,24,7,104,15,64,32,55,98,105,81,121,89,156,175,72,82,42,78,57,62,0,90,102,22,6,43,158,0,11,113,9,14,19,96,41,105,17,127,98,2,1,81,32,0,7,20,37,0,43,7,28,25,25,26,79,131,121,38,9,101,9,65,88,36,0,32,63,20,2,84,55,68,84,79,84,127,148,73,59,50,91,32,104,50,81,141,22,63,44,63,137,158,77,37,24,63,0,51,5,125,8,65,9,21,11,67,104,138,128,33,104,73,93,20,41,53,4,48,9,116,0,42,0,18,80,8,32,126,34,54,11,20,0,24,30,8,105,16,63,16,58,92,127,82,120,78,194

B-factor: mean 56.76, std 21.93, range [21.36, 143.04]

Secondary structure (DSSP, 8-state):
-HHHHHHHHHHHHHHHHHHHTT-HHHHHTTEEEEEEEE-STTSPPEESHHHHHHHHHHHHHHT---EEEEEEEEEEEE----EEEEEEEEEEEEETTEEEEEEEEEEEEEEEE-TTS-EEEEEEEE--HHHHHH-/-HHHHHHHHHHHHHHHHHHHTT-HHHHHHTEEEEEEEE-STTSPPEESHHHHHHHHHHHTT----EEEEEEEEEEEE----EEEEEEEEEEEEETTEEEEEEEEEEEEEEEE-TTS-EEEEEEEE--HHHHH--

Foldseek 3Di:
DVVVVVLVVVLVVVLQVCVQVPVLLVNLVLADQQAWEAPEPPDHTQTGSVSSSVVSVVVDVVPDQKGKGKDKDDWDWDDVFKIKIWTKIKMWMQHPVGIDTDDIKIKIWMWGADPVRRIGTRYIHIDTVVVVVVD/DVVVVVQVVVLVVVLQVCVQVPNLLVNLVLADQQAWEDPEPPDHTQTGSVSSSVVSCVVVVPPCKGKGKDKDDWDWDDVFKIKIWTKIWIWMQHPVGIDTDDIWIKIWIWGADPVRRIGTRYIHIYTVVVVVVD

Nearest PDB structures (foldseek):
  6vw4-assembly2_B  TM=1.004E+00  e=1.945E-25  Catenulispora acidiphila DSM 44928
  6p77-assembly1_A  TM=1.000E+00  e=1.630E-25  Catenulispora acidiphila DSM 44928
  5bka-assembly1_B  TM=9.488E-01  e=5.038E-14  Streptomyces coelicolor A3(2)
  5bka-assembly2_F  TM=9.492E-01  e=5.667E-14  Streptomyces coelicolor A3(2)
  4leh-assembly1_C  TM=8.267E-01  e=7.105E-07  [Clostridium] scindens ATCC 35704

CATH classification: 3.10.450.50